Protein AF-A0A9P6SWP4-F1 (afdb_monomer)

Mean predicted aligned error: 12.64 Å

Radius of gyration: 27.48 Å; Cα contacts (8 Å, |Δi|>4): 137; chains: 1; bounding box: 73×36×72 Å

Foldseek 3Di:
DAAEDEPLQQDDPVVVVVVVVVVQVVCPVVDPDPDRHHYAYEYDDPDDDPSGHDRCVVRHVVSVVVVVLCVVCVVLVVQLVVLVVVLLVLLQVLLVLVLLQVLLVQADDPDDRPVSLLVSLVCVVVDPSCPSYDPSVVVSVVSVVDDSPPGDHRDVVVSVVSVVCSPPVSVVSSVPPQQDQSADVNHGDPVSVVVNLVVVVDPPVVSVVVCVVVPDD

Solvent-accessible surface area (backbone atoms only — not comparable to full-atom values): 13065 Å² total; per-residue (Å²): 119,77,44,74,46,65,53,55,33,77,46,58,83,72,49,57,60,54,53,51,52,56,48,53,57,54,46,60,75,72,47,95,56,97,68,85,69,59,69,36,46,29,62,90,59,96,68,81,65,93,81,54,50,63,89,52,46,71,61,30,54,51,33,43,51,52,52,50,52,54,58,68,45,39,66,59,53,49,51,55,52,50,52,53,51,49,53,52,50,51,52,36,50,50,48,48,44,50,51,47,19,49,55,38,67,74,51,62,90,85,68,79,52,67,65,58,52,53,49,53,54,68,51,57,79,73,52,84,80,47,88,68,55,68,68,60,69,61,51,45,59,54,52,74,78,54,66,58,84,78,48,59,72,65,57,64,70,64,52,50,54,51,51,52,49,65,72,53,44,59,63,58,54,59,70,69,48,81,75,74,71,74,51,60,94,86,41,65,54,67,69,51,49,48,57,49,55,64,70,67,77,58,56,69,72,56,51,52,53,51,47,66,68,68,70,67,134

Organism: NCBI:txid101097

Structure (mmCIF, N/CA/C/O backbone):
data_AF-A0A9P6SWP4-F1
#
_entry.id   AF-A0A9P6SWP4-F1
#
loop_
_atom_site.group_PDB
_atom_site.id
_atom_site.type_symbol
_atom_site.label_atom_id
_atom_site.label_alt_id
_atom_site.label_comp_id
_atom_site.label_asym_id
_atom_site.label_entity_id
_atom_site.label_seq_id
_atom_site.pdbx_PDB_ins_code
_atom_site.Cartn_x
_atom_site.Cartn_y
_atom_site.Cartn_z
_atom_site.occupancy
_atom_site.B_iso_or_equiv
_atom_site.auth_seq_id
_atom_site.auth_comp_id
_atom_site.auth_asym_id
_atom_site.auth_atom_id
_atom_site.pdbx_PDB_model_num
ATOM 1 N N . MET A 1 1 ? 0.225 2.104 -8.365 1.00 68.31 1 MET A N 1
ATOM 2 C CA . MET A 1 1 ? -0.624 1.836 -9.539 1.00 68.31 1 MET A CA 1
ATOM 3 C C . MET A 1 1 ? 0.197 2.402 -10.640 1.00 68.31 1 MET A C 1
ATOM 5 O O . MET A 1 1 ? 0.485 3.594 -10.616 1.00 68.31 1 MET A O 1
ATOM 9 N N . ASP A 1 2 ? 0.670 1.495 -11.465 1.00 84.25 2 ASP A N 1
ATOM 10 C CA . ASP A 1 2 ? 1.849 1.721 -12.270 1.00 84.25 2 ASP A CA 1
ATOM 11 C C . ASP A 1 2 ? 1.345 1.664 -13.702 1.00 84.25 2 ASP A C 1
ATOM 13 O O . ASP A 1 2 ? 0.584 0.761 -14.064 1.00 84.25 2 ASP A O 1
ATOM 17 N N . VAL A 1 3 ? 1.643 2.703 -14.471 1.00 90.44 3 VAL A N 1
ATOM 18 C CA . VAL A 1 3 ? 1.108 2.864 -15.821 1.00 90.44 3 VAL A CA 1
ATOM 19 C C . VAL A 1 3 ? 2.228 2.563 -16.797 1.00 90.44 3 VAL A C 1
ATOM 21 O O . VAL A 1 3 ? 3.328 3.083 -16.661 1.00 90.44 3 VAL A O 1
ATOM 24 N N . ILE A 1 4 ? 1.966 1.723 -17.790 1.00 92.81 4 ILE A N 1
ATOM 25 C CA . ILE A 1 4 ? 2.964 1.371 -18.801 1.00 92.81 4 ILE A CA 1
ATOM 26 C C . ILE A 1 4 ? 2.518 1.976 -20.124 1.00 92.81 4 ILE A C 1
ATOM 28 O O . ILE A 1 4 ? 1.452 1.641 -20.643 1.00 92.81 4 ILE A O 1
ATOM 32 N N . LEU A 1 5 ? 3.345 2.859 -20.676 1.00 91.75 5 LEU A N 1
ATOM 33 C CA . LEU A 1 5 ? 3.172 3.393 -22.018 1.00 91.75 5 LEU A CA 1
ATOM 34 C C . LEU A 1 5 ? 4.002 2.529 -22.968 1.00 91.75 5 LEU A C 1
ATOM 36 O O . LEU A 1 5 ? 5.207 2.720 -23.140 1.00 91.75 5 LEU A O 1
ATOM 40 N N . ASN A 1 6 ? 3.332 1.521 -23.522 1.00 91.50 6 ASN A N 1
ATOM 41 C CA . ASN A 1 6 ? 3.931 0.564 -24.443 1.00 91.50 6 ASN A CA 1
ATOM 42 C C . ASN A 1 6 ? 4.089 1.162 -25.855 1.00 91.50 6 ASN A C 1
ATOM 44 O O . ASN A 1 6 ? 3.362 2.085 -26.226 1.00 91.50 6 ASN A O 1
ATOM 48 N N . LYS A 1 7 ? 4.969 0.561 -26.665 1.00 90.06 7 LYS A N 1
ATOM 49 C CA . LYS A 1 7 ? 5.248 0.920 -28.066 1.00 90.06 7 LYS A CA 1
ATOM 50 C C . LYS A 1 7 ? 5.825 2.328 -28.222 1.00 90.06 7 LYS A C 1
ATOM 52 O O . LYS A 1 7 ? 5.566 3.016 -29.209 1.00 90.06 7 LYS A O 1
ATOM 57 N N . SER A 1 8 ? 6.604 2.767 -27.235 1.00 88.25 8 SER A N 1
ATOM 58 C CA . SER A 1 8 ? 7.313 4.050 -27.276 1.00 88.25 8 SER A CA 1
ATOM 59 C C . SER A 1 8 ? 8.364 4.124 -28.3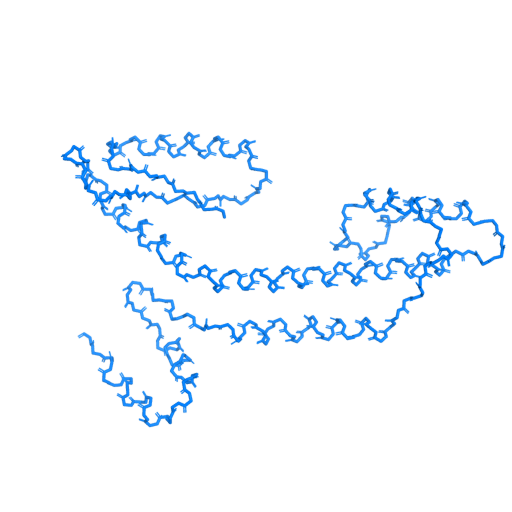94 1.00 88.25 8 SER A C 1
ATOM 61 O O . SER A 1 8 ? 8.873 5.200 -28.688 1.00 88.25 8 SER A O 1
ATOM 63 N N . ASP A 1 9 ? 8.681 3.002 -29.039 1.00 88.38 9 ASP A N 1
ATOM 64 C CA . ASP A 1 9 ? 9.522 2.906 -30.227 1.00 88.38 9 ASP A CA 1
ATOM 65 C C . ASP A 1 9 ? 8.811 3.223 -31.547 1.00 88.38 9 ASP A C 1
ATOM 67 O O . ASP A 1 9 ? 9.482 3.362 -32.562 1.00 88.38 9 ASP A O 1
ATOM 71 N N . MET A 1 10 ? 7.486 3.390 -31.553 1.00 88.31 10 MET A N 1
ATOM 72 C CA . MET A 1 10 ? 6.704 3.736 -32.753 1.00 88.31 10 MET A CA 1
ATOM 73 C C . MET A 1 10 ? 6.514 5.245 -32.956 1.00 88.31 10 MET A C 1
ATOM 75 O O . MET A 1 10 ? 5.799 5.666 -33.863 1.00 88.31 10 MET A O 1
ATOM 79 N N . VAL A 1 11 ? 7.123 6.066 -32.102 1.00 85.44 11 VAL A N 1
ATOM 80 C CA . VAL A 1 11 ? 6.976 7.523 -32.098 1.00 85.44 11 VAL A CA 1
ATOM 81 C C . VAL A 1 11 ? 8.345 8.199 -32.048 1.00 85.44 11 VAL A C 1
ATOM 83 O O . VAL A 1 11 ? 9.282 7.681 -31.441 1.00 85.44 11 VAL A O 1
ATOM 86 N N . ASN A 1 12 ? 8.461 9.361 -32.689 1.00 81.00 12 ASN A N 1
ATOM 87 C CA . ASN A 1 12 ? 9.708 10.134 -32.727 1.00 81.00 12 ASN A CA 1
ATOM 88 C C . ASN A 1 12 ? 9.973 10.863 -31.395 1.00 81.00 12 ASN A C 1
ATOM 90 O O . ASN A 1 12 ? 9.071 10.992 -30.580 1.00 81.00 12 ASN A O 1
ATOM 94 N N . GLN A 1 13 ? 11.170 11.417 -31.179 1.00 76.56 13 GLN A N 1
ATOM 95 C CA . GLN A 1 13 ? 11.592 11.992 -29.885 1.00 76.56 13 GLN A CA 1
ATOM 96 C C . GLN A 1 13 ? 10.633 13.029 -29.248 1.00 76.56 13 GLN A C 1
ATOM 98 O O . GLN A 1 13 ? 10.539 13.111 -28.023 1.00 76.56 13 GLN A O 1
ATOM 103 N N . GLN A 1 14 ? 9.893 13.821 -30.034 1.00 77.56 14 GLN A N 1
ATOM 104 C CA . GLN A 1 14 ? 9.009 14.875 -29.502 1.00 77.56 14 GLN A CA 1
ATOM 105 C C . GLN A 1 14 ? 7.606 14.375 -29.123 1.00 77.56 14 GLN A C 1
ATOM 107 O O . GLN A 1 14 ? 6.919 14.981 -28.296 1.00 77.56 14 GLN A O 1
ATOM 112 N N . GLN A 1 15 ? 7.150 13.285 -29.737 1.00 80.69 15 GLN A N 1
ATOM 113 C CA . GLN A 1 15 ? 5.798 12.760 -29.558 1.00 80.69 15 GLN A CA 1
ATOM 114 C C . GLN A 1 15 ? 5.549 12.105 -28.182 1.00 80.69 15 GLN A C 1
ATOM 116 O O . GLN A 1 15 ? 4.493 12.393 -27.613 1.00 80.69 15 GLN A O 1
ATOM 121 N N . PRO A 1 16 ? 6.470 11.321 -27.577 1.00 81.00 16 PRO A N 1
ATOM 122 C CA . PRO A 1 16 ? 6.310 10.753 -26.240 1.00 81.00 16 PRO A CA 1
ATOM 123 C C . PRO A 1 16 ? 5.944 11.785 -25.182 1.00 81.00 16 PRO A C 1
ATOM 125 O O . PRO A 1 16 ? 5.066 11.527 -24.369 1.00 81.00 16 PRO A O 1
ATOM 128 N N . ILE A 1 17 ? 6.550 12.975 -25.225 1.00 83.75 17 ILE A N 1
ATOM 129 C CA . ILE A 1 17 ? 6.274 14.054 -24.266 1.00 83.75 17 ILE A CA 1
ATOM 130 C C . ILE A 1 17 ? 4.815 14.515 -24.384 1.00 83.75 17 ILE A C 1
ATOM 132 O O . ILE A 1 17 ? 4.121 14.676 -23.380 1.00 83.75 17 ILE A O 1
ATOM 136 N N . ARG A 1 18 ? 4.319 14.680 -25.617 1.00 87.50 18 ARG A N 1
ATOM 137 C CA . ARG A 1 18 ? 2.929 15.087 -25.874 1.00 87.50 18 ARG A CA 1
ATOM 138 C C . ARG A 1 18 ? 1.939 14.006 -25.443 1.00 87.50 18 ARG A C 1
ATOM 140 O O . ARG A 1 18 ? 0.938 14.321 -24.803 1.00 87.50 18 ARG A O 1
ATOM 147 N N . VAL A 1 19 ? 2.231 12.741 -25.755 1.00 88.50 19 VAL A N 1
ATOM 148 C CA . VAL A 1 19 ? 1.390 11.596 -25.370 1.00 88.50 19 VAL A CA 1
ATOM 149 C C . VAL A 1 19 ? 1.370 11.429 -23.849 1.00 88.50 19 VAL A C 1
ATOM 151 O O . VAL A 1 19 ? 0.299 11.266 -23.270 1.00 88.50 19 VAL A O 1
ATOM 154 N N . TYR A 1 20 ? 2.523 11.546 -23.190 1.00 87.50 20 TYR A N 1
ATOM 155 C CA . TYR A 1 20 ? 2.642 11.511 -21.733 1.00 87.50 20 TYR A CA 1
ATOM 156 C C . TYR A 1 20 ? 1.819 12.625 -21.077 1.00 87.50 20 TYR A C 1
ATOM 158 O O . TYR A 1 20 ? 1.054 12.366 -20.150 1.00 87.50 20 TYR A O 1
ATOM 166 N N . GLY A 1 21 ? 1.923 13.858 -21.587 1.00 89.06 21 GLY A N 1
ATOM 167 C CA . GLY A 1 21 ? 1.140 14.993 -21.098 1.00 89.06 21 GLY A CA 1
ATOM 168 C C . GLY A 1 21 ? -0.369 14.767 -21.230 1.00 89.06 21 GLY A C 1
ATOM 169 O O . GLY A 1 21 ? -1.106 14.936 -20.259 1.00 89.06 21 GLY A O 1
ATOM 170 N N . ALA A 1 22 ? -0.827 14.310 -22.400 1.00 91.50 22 ALA A N 1
ATOM 171 C CA . ALA A 1 22 ? -2.238 13.996 -22.641 1.00 91.50 22 ALA A CA 1
ATOM 172 C C . ALA A 1 22 ? -2.753 12.854 -21.744 1.00 91.50 22 ALA A C 1
ATOM 174 O O . ALA A 1 22 ? -3.881 12.907 -21.237 1.00 91.50 22 ALA A O 1
ATOM 175 N N . LEU A 1 23 ? -1.918 11.839 -21.509 1.00 90.56 23 LEU A N 1
ATOM 176 C CA . LEU A 1 23 ? -2.221 10.718 -20.626 1.00 90.56 23 LEU A CA 1
ATOM 177 C C . LEU A 1 23 ? -2.362 11.181 -19.174 1.00 90.56 23 LEU A C 1
ATOM 179 O O . LEU A 1 23 ? -3.385 10.916 -18.546 1.00 90.56 23 LEU A O 1
ATOM 183 N N . MET A 1 24 ? -1.378 11.913 -18.652 1.00 89.12 24 MET A N 1
ATOM 184 C CA . MET A 1 24 ? -1.399 12.421 -17.279 1.00 89.12 24 MET A CA 1
ATOM 185 C C . MET A 1 24 ? -2.567 13.377 -17.033 1.00 89.12 24 MET A C 1
ATOM 187 O O . MET A 1 24 ? -3.219 13.285 -15.993 1.00 89.12 24 MET A O 1
ATOM 191 N N . TRP A 1 25 ? -2.889 14.231 -18.008 1.00 89.69 25 TRP A N 1
ATOM 192 C CA . TRP A 1 25 ? -4.073 15.089 -17.960 1.00 89.69 25 TRP A CA 1
ATOM 193 C C . TRP A 1 25 ? -5.365 14.274 -17.832 1.00 89.69 25 TRP A C 1
ATOM 195 O O . TRP A 1 25 ? -6.221 14.559 -16.994 1.00 89.69 25 TRP A O 1
ATOM 205 N N . SER A 1 26 ? -5.495 13.219 -18.637 1.00 90.88 26 SER A N 1
ATOM 206 C CA . SER A 1 26 ? -6.669 12.344 -18.618 1.00 90.88 26 SER A CA 1
ATOM 207 C C . SER A 1 26 ? -6.770 11.559 -17.308 1.00 90.88 26 SER A C 1
ATOM 209 O O . SER A 1 26 ? -7.842 11.490 -16.707 1.00 90.88 26 SER A O 1
ATOM 211 N N . LEU A 1 27 ? -5.652 11.020 -16.818 1.00 88.38 27 LEU A N 1
ATOM 212 C CA . LEU A 1 27 ? -5.594 10.273 -15.562 1.00 88.38 27 LEU A CA 1
ATOM 213 C C . LEU A 1 27 ? -5.896 11.160 -14.352 1.00 88.38 27 LEU A C 1
ATOM 215 O O . LEU A 1 27 ? -6.605 10.713 -13.455 1.00 88.38 27 LEU A O 1
ATOM 219 N N . GLY A 1 28 ? -5.451 12.419 -14.349 1.00 86.56 28 GLY A N 1
ATOM 220 C CA . GLY A 1 28 ? -5.754 13.378 -13.281 1.00 86.56 28 GLY A CA 1
ATOM 221 C C . GLY A 1 28 ? -7.248 13.683 -13.131 1.00 86.56 28 GLY A C 1
ATOM 222 O O . GLY A 1 28 ? -7.711 13.975 -12.032 1.00 86.56 28 GLY A O 1
ATOM 223 N N . ARG A 1 29 ? -8.033 13.556 -14.209 1.00 87.31 29 ARG A N 1
ATOM 224 C CA . ARG A 1 29 ? -9.498 13.714 -14.159 1.00 87.31 29 ARG A CA 1
ATOM 225 C C . ARG A 1 29 ? -10.215 12.494 -13.583 1.00 87.31 29 ARG A C 1
ATOM 227 O O . ARG A 1 29 ? -11.296 12.635 -13.019 1.00 87.31 29 ARG A O 1
ATOM 23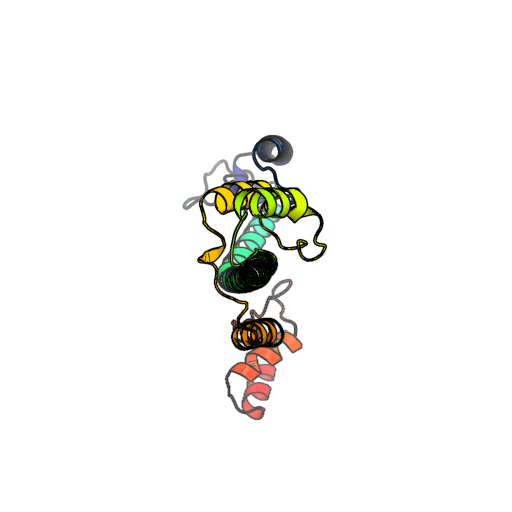4 N N . VAL A 1 30 ? -9.645 11.304 -13.766 1.00 88.38 30 VAL A N 1
ATOM 235 C CA . VAL A 1 30 ? -10.275 10.026 -13.395 1.00 88.38 30 VAL A CA 1
ATOM 236 C C . VAL A 1 30 ? -9.839 9.575 -12.003 1.00 88.38 30 VAL A C 1
ATOM 238 O O . VAL A 1 30 ? -10.641 9.048 -11.232 1.00 88.38 30 VAL A O 1
ATOM 241 N N . ILE A 1 31 ? -8.570 9.775 -11.659 1.00 85.50 31 ILE A N 1
ATOM 242 C CA . ILE A 1 31 ? -7.976 9.247 -10.437 1.00 85.50 31 ILE A CA 1
ATOM 243 C C . ILE A 1 31 ? -7.933 10.349 -9.386 1.00 85.50 31 ILE A C 1
ATOM 245 O O . ILE A 1 31 ? -7.095 11.243 -9.408 1.00 85.50 31 ILE A O 1
ATOM 249 N N . GLN A 1 32 ? -8.828 10.234 -8.409 1.00 80.25 32 GLN A N 1
ATOM 250 C CA . GLN A 1 32 ? -8.948 11.154 -7.279 1.00 80.25 32 GLN A CA 1
ATOM 251 C C . GLN A 1 32 ? -7.922 10.823 -6.185 1.00 80.25 32 GLN A C 1
ATOM 253 O O . GLN A 1 32 ? -8.272 10.467 -5.058 1.00 80.25 32 GLN A O 1
ATOM 258 N N . THR A 1 33 ? -6.632 10.875 -6.521 1.00 80.06 33 THR A N 1
ATOM 259 C CA . THR A 1 33 ? -5.549 10.718 -5.546 1.00 80.06 33 THR A CA 1
ATOM 260 C C . THR A 1 33 ? -4.523 11.836 -5.707 1.00 80.06 33 THR A C 1
ATOM 262 O O . THR A 1 33 ? -4.143 12.144 -6.832 1.00 80.06 33 THR A O 1
ATOM 265 N N . PRO A 1 34 ? -4.032 12.439 -4.609 1.00 76.31 34 PRO A N 1
ATOM 266 C CA . PRO A 1 34 ? -3.006 13.480 -4.687 1.00 76.31 34 PRO A CA 1
ATOM 267 C C . PRO A 1 34 ? -1.619 12.927 -5.061 1.00 76.31 34 PRO A C 1
ATOM 269 O O . PRO A 1 34 ? -0.666 13.688 -5.190 1.00 76.31 34 PRO A O 1
ATOM 272 N N . LYS A 1 35 ? -1.469 11.602 -5.197 1.00 78.75 35 LYS A N 1
ATOM 273 C CA . LYS A 1 35 ? -0.201 10.967 -5.565 1.00 78.75 35 LYS A CA 1
ATOM 274 C C . LYS A 1 35 ? -0.048 10.921 -7.082 1.00 78.75 35 LYS A C 1
ATOM 276 O O . LYS A 1 35 ? -0.863 10.304 -7.764 1.00 78.75 35 LYS A O 1
ATOM 281 N N . VAL A 1 36 ? 1.035 11.509 -7.587 1.00 80.19 36 VAL A N 1
ATOM 282 C CA . VAL A 1 36 ? 1.434 11.367 -8.992 1.00 80.19 36 VAL A CA 1
ATOM 283 C C . VAL A 1 36 ? 1.740 9.897 -9.271 1.00 80.19 36 VAL A C 1
ATOM 285 O O . VAL A 1 36 ? 2.424 9.235 -8.490 1.00 80.19 36 VAL A O 1
ATOM 288 N N . MET A 1 37 ? 1.203 9.375 -10.369 1.00 83.25 37 MET A N 1
ATOM 289 C CA . MET A 1 37 ? 1.461 8.001 -10.782 1.00 83.25 37 MET A CA 1
ATOM 290 C C . MET A 1 37 ? 2.747 7.915 -11.596 1.00 83.25 37 MET A C 1
ATOM 292 O O . MET A 1 37 ? 2.987 8.751 -12.465 1.00 83.25 37 MET A O 1
ATOM 296 N N . ARG A 1 38 ? 3.544 6.875 -11.338 1.00 88.81 38 ARG A N 1
ATOM 297 C CA . ARG A 1 38 ? 4.707 6.543 -12.160 1.00 88.81 38 ARG A CA 1
ATOM 298 C C . ARG A 1 38 ? 4.224 5.937 -13.476 1.00 88.81 38 ARG A C 1
ATOM 300 O O . ARG A 1 38 ? 3.414 5.005 -13.480 1.00 88.81 38 ARG A O 1
ATOM 307 N N . VAL A 1 39 ? 4.721 6.489 -14.577 1.00 90.81 39 VAL A N 1
ATOM 308 C CA . VAL A 1 39 ? 4.527 5.954 -15.923 1.00 90.81 39 VAL A CA 1
ATOM 309 C C . VAL A 1 39 ? 5.879 5.448 -16.414 1.00 90.81 39 VAL A C 1
ATOM 311 O O . VAL A 1 39 ? 6.858 6.187 -16.312 1.00 90.81 39 VAL A O 1
ATOM 314 N N . TYR A 1 40 ? 5.915 4.222 -16.930 1.00 92.00 40 TYR A N 1
ATOM 315 C CA . TYR A 1 40 ? 7.100 3.606 -17.525 1.00 92.00 40 TYR A CA 1
ATOM 316 C C . TYR A 1 40 ? 6.977 3.628 -19.042 1.00 92.00 40 TYR A C 1
ATOM 318 O O . TYR A 1 40 ? 5.957 3.202 -19.597 1.00 92.00 40 TYR A O 1
ATOM 326 N N . LEU A 1 41 ? 8.012 4.118 -19.715 1.00 90.44 41 LEU A N 1
ATOM 327 C CA . LEU A 1 41 ? 8.106 4.093 -21.172 1.00 90.44 41 LEU A CA 1
ATOM 328 C C . LEU A 1 41 ? 8.792 2.801 -21.606 1.00 90.44 41 LEU A C 1
ATOM 330 O O . LEU A 1 41 ? 9.931 2.549 -21.237 1.00 90.44 41 LEU A O 1
ATOM 334 N N . GLY A 1 42 ? 8.132 2.002 -22.440 1.00 88.69 42 GLY A N 1
ATOM 335 C CA . GLY A 1 42 ? 8.708 0.734 -22.880 1.00 88.69 42 GLY A CA 1
ATOM 336 C C . GLY A 1 42 ? 8.159 0.264 -24.213 1.00 88.69 42 GLY A C 1
ATOM 337 O O . GLY A 1 42 ? 7.195 0.813 -24.746 1.00 88.69 42 GLY A O 1
ATOM 338 N N . SER A 1 43 ? 8.806 -0.746 -24.780 1.00 88.81 43 SER A N 1
ATOM 339 C CA . SER A 1 43 ? 8.394 -1.369 -26.038 1.00 88.81 43 SER A CA 1
ATOM 340 C C . SER A 1 43 ? 8.532 -2.879 -25.904 1.00 88.81 43 SER A C 1
ATOM 342 O O . SER A 1 43 ? 9.595 -3.450 -26.120 1.00 88.81 43 SER A O 1
ATOM 344 N N . PHE A 1 44 ? 7.443 -3.520 -25.490 1.00 87.19 44 PHE A N 1
ATOM 345 C CA . PHE A 1 44 ? 7.410 -4.939 -25.137 1.00 87.19 44 PHE A CA 1
ATOM 346 C C . PHE A 1 44 ? 6.923 -5.767 -26.329 1.00 87.19 44 PHE A C 1
ATOM 348 O O . PHE A 1 44 ? 5.762 -6.177 -26.389 1.00 87.19 44 PHE A O 1
ATOM 355 N N . TRP A 1 45 ? 7.807 -5.967 -27.305 1.00 86.44 45 TRP A N 1
ATOM 356 C CA . TRP A 1 45 ? 7.550 -6.765 -28.505 1.00 86.44 45 TRP A CA 1
ATOM 357 C C . TRP A 1 45 ? 8.257 -8.122 -28.427 1.00 86.44 45 TRP A C 1
ATOM 359 O O . TRP A 1 45 ? 9.377 -8.204 -27.935 1.00 86.44 45 TRP A O 1
ATOM 369 N N . MET A 1 46 ? 7.640 -9.176 -28.972 1.00 84.62 46 MET A N 1
ATOM 370 C CA . MET A 1 46 ? 8.317 -10.472 -29.169 1.00 84.62 46 MET A CA 1
ATOM 371 C C . MET A 1 46 ? 9.300 -10.414 -30.345 1.00 84.62 46 MET A C 1
ATOM 373 O O . MET A 1 46 ? 10.415 -10.920 -30.267 1.00 84.62 46 MET A O 1
ATOM 377 N N . HIS A 1 47 ? 8.893 -9.744 -31.424 1.00 86.44 47 HIS A N 1
ATOM 378 C CA . HIS A 1 47 ? 9.733 -9.442 -32.576 1.00 86.44 47 HIS A CA 1
ATOM 379 C C . HIS A 1 47 ? 9.691 -7.944 -32.819 1.00 86.44 47 HIS A C 1
ATOM 381 O O . HIS A 1 47 ? 8.613 -7.366 -32.970 1.00 86.44 47 HIS A O 1
ATOM 387 N N . ARG A 1 48 ? 10.865 -7.312 -32.819 1.00 84.19 48 ARG A N 1
ATOM 388 C CA . ARG A 1 48 ? 10.960 -5.869 -32.994 1.00 84.19 48 ARG A CA 1
ATOM 389 C C . ARG A 1 48 ? 10.565 -5.491 -34.427 1.00 84.19 48 ARG A C 1
ATOM 391 O O . ARG A 1 48 ? 11.123 -6.062 -35.365 1.00 84.19 48 ARG A O 1
ATOM 398 N N . PRO A 1 49 ? 9.636 -4.543 -34.612 1.00 86.88 49 PRO A N 1
ATOM 399 C CA . PRO A 1 49 ? 9.245 -4.109 -35.943 1.00 86.88 49 PRO A CA 1
ATOM 400 C C . PRO A 1 49 ? 10.388 -3.338 -36.637 1.00 86.88 49 PRO A C 1
ATOM 402 O O . PRO A 1 49 ? 11.147 -2.626 -35.974 1.00 86.88 49 PRO A O 1
ATOM 405 N N . PRO A 1 50 ? 10.521 -3.452 -37.971 1.00 84.38 50 PRO A N 1
ATOM 406 C CA . PRO A 1 50 ? 11.643 -2.877 -38.720 1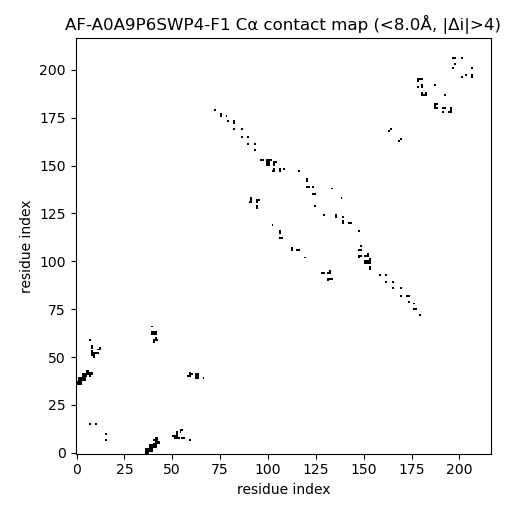.00 84.38 50 PRO A CA 1
ATOM 407 C C . PRO A 1 50 ? 11.621 -1.342 -38.789 1.00 84.38 50 PRO A C 1
ATOM 409 O O . PRO A 1 50 ? 12.645 -0.725 -39.053 1.00 84.38 50 PRO A O 1
ATOM 412 N N . ASN A 1 51 ? 10.469 -0.717 -38.542 1.00 87.44 51 ASN A N 1
ATOM 413 C CA . ASN A 1 51 ? 10.260 0.732 -38.561 1.00 87.44 51 ASN A CA 1
ATOM 414 C C . ASN A 1 51 ? 10.343 1.380 -37.164 1.00 87.44 51 ASN A C 1
ATOM 416 O O . ASN A 1 51 ? 9.794 2.461 -36.955 1.00 87.44 51 ASN A O 1
ATOM 420 N N . ALA A 1 52 ? 10.974 0.713 -36.196 1.00 86.44 52 ALA A N 1
ATOM 421 C CA . ALA A 1 52 ? 11.144 1.246 -34.850 1.00 86.44 52 ALA A CA 1
ATOM 422 C C . ALA A 1 52 ? 12.161 2.397 -34.809 1.00 86.44 52 ALA A C 1
ATOM 424 O O . ALA A 1 52 ? 13.269 2.284 -35.327 1.00 86.44 52 ALA A O 1
ATOM 425 N N . PHE A 1 53 ? 11.810 3.479 -34.117 1.00 86.19 53 PHE A N 1
ATOM 426 C CA . PHE A 1 53 ? 12.695 4.614 -33.868 1.00 86.19 53 PHE A CA 1
ATOM 427 C C . PHE A 1 53 ? 13.729 4.285 -32.783 1.00 86.19 53 PHE A C 1
ATOM 429 O O . PHE A 1 53 ? 13.397 3.730 -31.727 1.00 86.19 53 PHE A O 1
ATOM 436 N N . GLU A 1 54 ? 14.987 4.677 -32.999 1.00 84.38 54 GLU A N 1
ATOM 437 C CA . GLU A 1 54 ? 16.102 4.439 -32.065 1.00 84.38 54 GLU A CA 1
ATOM 438 C C . GLU A 1 54 ? 16.443 5.638 -31.173 1.00 84.38 54 GLU A C 1
ATOM 440 O O . GLU A 1 54 ? 17.093 5.465 -30.144 1.00 84.38 54 GLU A O 1
ATOM 445 N N . ASP A 1 55 ? 15.940 6.826 -31.505 1.00 82.38 55 ASP A N 1
ATOM 446 C CA . ASP A 1 55 ? 16.340 8.114 -30.917 1.00 82.38 55 ASP A CA 1
ATOM 447 C C . ASP A 1 55 ? 16.236 8.169 -29.380 1.00 82.38 55 ASP A C 1
ATOM 449 O O . ASP A 1 55 ? 16.992 8.879 -28.721 1.00 82.38 55 ASP A O 1
ATOM 453 N N . CYS A 1 56 ? 15.315 7.404 -28.782 1.00 81.81 56 CYS A N 1
ATOM 454 C CA . CYS A 1 56 ? 15.088 7.356 -27.332 1.00 81.81 56 CYS A CA 1
ATOM 455 C C . CYS A 1 56 ? 15.473 6.018 -26.686 1.00 81.81 56 CYS A C 1
ATOM 457 O O . CYS A 1 56 ? 14.984 5.707 -25.599 1.00 81.81 56 CYS A O 1
ATOM 459 N N . ARG A 1 57 ? 16.320 5.204 -27.328 1.00 85.06 57 ARG A N 1
ATOM 460 C CA . ARG A 1 57 ? 16.656 3.860 -26.834 1.00 85.06 57 ARG A CA 1
ATOM 461 C C . ARG A 1 57 ? 17.205 3.861 -25.408 1.00 85.06 57 ARG A C 1
ATOM 463 O O . ARG A 1 57 ? 16.669 3.136 -24.583 1.00 85.06 57 ARG A O 1
ATOM 470 N N . GLY A 1 58 ? 18.180 4.716 -25.096 1.00 87.25 58 GLY A N 1
ATOM 471 C CA . GLY A 1 58 ? 18.765 4.775 -23.750 1.00 87.25 58 GLY A CA 1
ATOM 472 C C . GLY A 1 58 ? 17.740 5.090 -22.653 1.00 87.25 58 GLY A C 1
ATOM 473 O O . GLY A 1 58 ? 17.752 4.460 -21.602 1.00 87.25 58 GLY A O 1
ATOM 474 N N . LEU A 1 59 ? 16.799 6.004 -22.924 1.00 87.50 59 LEU A N 1
ATOM 475 C CA . LEU A 1 59 ? 15.705 6.313 -21.998 1.00 87.50 59 LEU A CA 1
ATOM 476 C C . LEU A 1 59 ? 14.765 5.114 -21.813 1.00 87.50 59 LEU A C 1
ATOM 478 O O . LEU A 1 59 ? 14.386 4.808 -20.689 1.00 87.50 59 LEU A O 1
ATOM 482 N N . ARG A 1 60 ? 14.389 4.430 -22.900 1.00 87.06 60 ARG A N 1
ATOM 483 C CA . ARG A 1 60 ? 13.512 3.247 -22.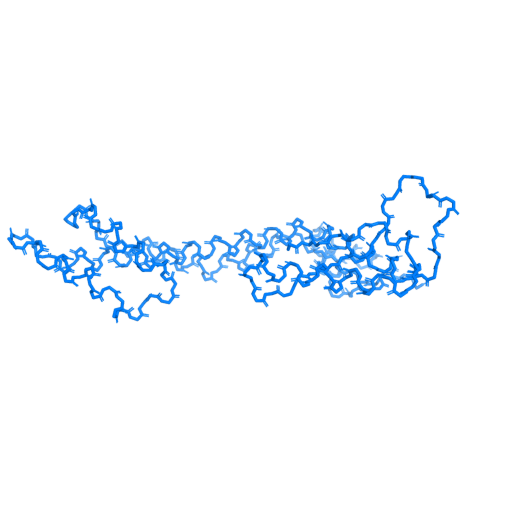833 1.00 87.06 60 ARG A CA 1
ATOM 484 C C . ARG A 1 60 ? 14.164 2.101 -22.072 1.00 87.06 60 ARG A C 1
ATOM 486 O O . ARG A 1 60 ? 13.503 1.478 -21.253 1.00 87.06 60 ARG A O 1
ATOM 493 N N . ASP A 1 61 ? 15.441 1.842 -22.335 1.00 88.62 61 ASP A N 1
ATOM 494 C CA . ASP A 1 61 ? 16.181 0.767 -21.679 1.00 88.62 61 ASP A CA 1
ATOM 495 C C . ASP A 1 61 ? 16.290 1.045 -20.168 1.00 88.62 61 ASP A C 1
ATOM 497 O O . ASP A 1 61 ? 16.057 0.144 -19.362 1.00 88.62 61 ASP A O 1
ATOM 501 N N . ALA A 1 62 ? 16.530 2.304 -19.776 1.00 89.62 62 ALA A N 1
ATOM 502 C CA . ALA A 1 62 ? 16.516 2.727 -18.375 1.00 89.62 62 ALA A CA 1
ATOM 503 C C . ALA A 1 62 ? 15.128 2.571 -17.721 1.00 89.62 62 ALA A C 1
ATOM 505 O O . ALA A 1 62 ? 15.007 1.971 -16.656 1.00 89.62 62 ALA A O 1
ATOM 506 N N . GLU A 1 63 ? 14.062 3.041 -18.374 1.00 91.31 63 GLU A N 1
ATOM 507 C CA . GLU A 1 63 ? 12.684 2.930 -17.871 1.00 91.31 63 GLU A CA 1
ATOM 508 C C . GLU A 1 63 ? 12.208 1.470 -17.770 1.00 91.31 63 GLU A C 1
ATOM 510 O O . GLU A 1 63 ? 11.496 1.096 -16.836 1.00 91.31 63 GLU A O 1
ATOM 515 N N . GLN A 1 64 ? 12.622 0.615 -18.706 1.00 89.44 64 GLN A N 1
ATOM 516 C CA . GLN A 1 64 ? 12.340 -0.815 -18.666 1.00 89.44 64 GLN A CA 1
ATOM 517 C C . GLN A 1 64 ? 13.123 -1.517 -17.549 1.00 89.44 64 GLN A C 1
ATOM 519 O O . GLN A 1 64 ? 12.568 -2.393 -16.884 1.00 89.44 64 GLN A O 1
ATOM 524 N N . ALA A 1 65 ? 14.382 -1.135 -17.316 1.00 88.75 65 ALA A N 1
ATOM 525 C CA . ALA A 1 65 ? 15.165 -1.643 -16.193 1.00 88.75 65 ALA A CA 1
ATOM 526 C C . ALA A 1 65 ? 14.530 -1.260 -14.846 1.00 88.75 65 ALA A C 1
ATOM 528 O O . ALA A 1 65 ? 14.398 -2.117 -13.969 1.00 88.75 65 ALA A O 1
ATOM 529 N N . ASP A 1 66 ? 14.065 -0.017 -14.706 1.00 90.56 66 ASP A N 1
ATOM 530 C CA . ASP A 1 66 ? 13.325 0.439 -13.525 1.00 90.56 66 ASP A CA 1
ATOM 531 C C . ASP A 1 66 ? 12.038 -0.367 -13.315 1.00 90.56 66 ASP A C 1
ATOM 533 O O . ASP A 1 66 ? 11.797 -0.862 -12.214 1.00 90.56 66 ASP A O 1
ATOM 537 N N . LEU A 1 67 ? 11.249 -0.584 -14.376 1.00 90.69 67 LEU A N 1
ATOM 538 C CA . LEU A 1 67 ? 10.035 -1.403 -14.301 1.00 90.69 67 LEU A CA 1
ATOM 539 C C . LEU A 1 67 ? 10.333 -2.832 -13.828 1.00 90.69 67 LEU A C 1
ATOM 541 O O . LEU A 1 67 ? 9.585 -3.388 -13.023 1.00 90.69 67 LEU A O 1
ATOM 545 N N . LEU A 1 68 ? 11.404 -3.447 -14.336 1.00 88.00 68 LEU A N 1
ATOM 546 C CA . LEU A 1 68 ? 11.798 -4.800 -13.944 1.00 88.00 68 LEU A CA 1
ATOM 547 C C . LEU A 1 68 ? 12.230 -4.862 -12.477 1.00 88.00 68 LEU A C 1
ATOM 549 O O . LEU A 1 68 ? 11.872 -5.819 -11.789 1.00 88.00 68 LEU A O 1
ATOM 553 N N . ARG A 1 69 ? 12.940 -3.839 -11.987 1.00 86.38 69 ARG A N 1
ATOM 554 C CA . ARG A 1 69 ? 13.300 -3.717 -10.568 1.00 86.38 69 ARG A CA 1
ATOM 555 C C . ARG A 1 69 ? 12.047 -3.618 -9.696 1.00 86.38 69 ARG A C 1
ATOM 557 O O . ARG A 1 69 ? 11.885 -4.394 -8.759 1.00 86.38 69 ARG A O 1
ATOM 564 N N . ASP A 1 70 ? 11.104 -2.757 -10.068 1.00 86.88 70 ASP A N 1
ATOM 565 C CA . ASP A 1 70 ? 9.850 -2.597 -9.326 1.00 86.88 70 ASP A CA 1
ATOM 566 C C . ASP A 1 70 ? 8.981 -3.866 -9.347 1.00 86.88 70 ASP A C 1
ATOM 568 O O . ASP A 1 70 ? 8.334 -4.209 -8.350 1.00 86.88 70 ASP A O 1
ATOM 572 N N . LEU A 1 71 ? 8.983 -4.602 -10.465 1.00 86.19 71 LEU A N 1
ATOM 573 C CA . LEU A 1 71 ? 8.300 -5.890 -10.582 1.00 86.19 71 LEU A CA 1
ATOM 574 C C . LEU A 1 71 ? 8.959 -6.960 -9.703 1.00 86.19 71 LEU A C 1
ATOM 576 O O . LEU A 1 71 ? 8.253 -7.747 -9.068 1.00 86.19 71 LEU A O 1
ATOM 580 N N . HIS A 1 72 ? 10.290 -6.969 -9.637 1.00 83.50 72 HIS A N 1
ATOM 581 C CA . HIS A 1 72 ? 11.049 -7.851 -8.757 1.00 83.50 72 HIS A CA 1
ATOM 582 C C . HIS A 1 72 ? 10.744 -7.570 -7.277 1.00 83.50 72 HIS A C 1
ATOM 584 O O . HIS A 1 72 ? 10.518 -8.499 -6.502 1.00 83.50 72 HIS A O 1
ATOM 590 N N . ASP A 1 73 ? 10.618 -6.298 -6.897 1.00 80.62 73 ASP A N 1
ATOM 591 C CA . ASP A 1 73 ? 10.322 -5.889 -5.518 1.00 80.62 73 ASP A CA 1
ATOM 592 C C . ASP A 1 73 ? 8.838 -6.012 -5.146 1.00 80.62 73 ASP A C 1
ATOM 594 O O . ASP A 1 73 ? 8.445 -5.869 -3.977 1.00 80.62 73 ASP A O 1
ATOM 598 N N . LEU A 1 74 ? 7.975 -6.310 -6.121 1.00 82.62 74 LEU A N 1
ATOM 599 C CA . LEU A 1 74 ? 6.531 -6.385 -5.941 1.00 82.62 74 LEU A CA 1
ATOM 600 C C . LEU A 1 74 ? 6.093 -7.337 -4.811 1.00 82.62 74 LEU A C 1
ATOM 602 O O . LEU A 1 74 ? 5.212 -6.934 -4.040 1.00 82.62 74 LEU A O 1
ATOM 606 N N . PRO A 1 75 ? 6.649 -8.556 -4.645 1.00 78.69 75 PRO A N 1
ATOM 607 C CA . PRO A 1 75 ? 6.253 -9.465 -3.570 1.00 78.69 75 PRO A CA 1
ATOM 608 C C . PRO A 1 75 ? 6.540 -8.883 -2.182 1.00 78.69 75 PRO A C 1
ATOM 610 O O . PRO A 1 75 ? 5.658 -8.891 -1.316 1.00 78.69 75 PRO A O 1
ATOM 613 N N . ARG A 1 76 ? 7.730 -8.296 -1.994 1.00 77.62 76 ARG A N 1
ATOM 614 C CA . ARG A 1 76 ? 8.142 -7.627 -0.751 1.00 77.62 76 ARG A CA 1
ATOM 615 C C . ARG A 1 76 ? 7.241 -6.430 -0.467 1.00 77.62 76 ARG A C 1
ATOM 617 O O . ARG A 1 76 ? 6.601 -6.367 0.583 1.00 77.62 76 ARG A O 1
ATOM 624 N N . ASN A 1 77 ? 7.088 -5.533 -1.437 1.00 80.75 77 ASN A N 1
ATOM 625 C CA . ASN A 1 77 ? 6.233 -4.354 -1.314 1.00 80.75 77 ASN A CA 1
ATOM 626 C C . ASN A 1 77 ? 4.763 -4.730 -1.061 1.00 80.75 77 ASN A C 1
ATOM 628 O O . ASN A 1 77 ? 4.059 -4.065 -0.300 1.00 80.75 77 ASN A O 1
ATO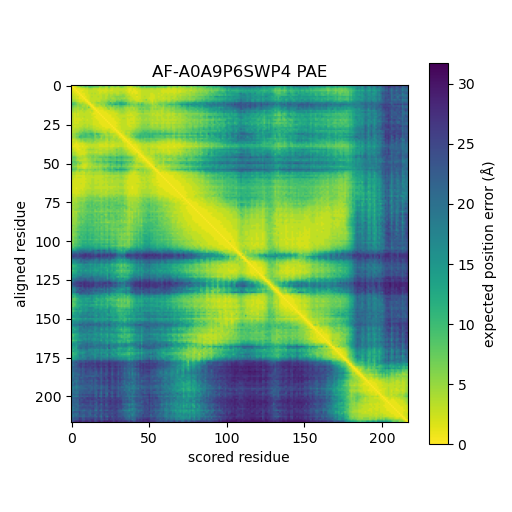M 632 N N . SER A 1 78 ? 4.277 -5.823 -1.653 1.00 79.62 78 SER A N 1
ATOM 633 C CA . SER A 1 78 ? 2.943 -6.369 -1.389 1.00 79.62 78 SER A CA 1
ATOM 634 C C . SER A 1 78 ? 2.796 -6.842 0.054 1.00 79.62 78 SER A C 1
ATOM 636 O O . SER A 1 78 ? 1.801 -6.508 0.701 1.00 79.62 78 SER A O 1
ATOM 638 N N . ALA A 1 79 ? 3.788 -7.561 0.581 1.00 80.06 79 ALA A N 1
ATOM 639 C CA . ALA A 1 79 ? 3.800 -8.016 1.963 1.00 80.06 79 ALA A CA 1
ATOM 640 C C . ALA A 1 79 ? 3.790 -6.840 2.953 1.00 80.06 79 ALA A C 1
ATOM 642 O O . ALA A 1 79 ? 2.901 -6.770 3.802 1.00 80.06 79 ALA A O 1
ATOM 643 N N . ILE A 1 80 ? 4.664 -5.849 2.758 1.00 80.06 80 ILE A N 1
ATOM 644 C CA . ILE A 1 80 ? 4.702 -4.610 3.555 1.00 80.06 80 ILE A CA 1
ATOM 645 C C . ILE A 1 80 ? 3.340 -3.899 3.525 1.00 80.06 80 ILE A C 1
ATOM 647 O O . ILE A 1 80 ? 2.775 -3.539 4.559 1.00 80.06 80 ILE A O 1
ATOM 651 N N . ARG A 1 81 ? 2.748 -3.740 2.333 1.00 81.38 81 ARG A N 1
ATOM 652 C CA . ARG A 1 81 ? 1.414 -3.133 2.184 1.00 81.38 81 ARG A CA 1
ATOM 653 C C . ARG A 1 81 ? 0.331 -3.927 2.912 1.00 81.38 81 ARG A C 1
ATOM 655 O O . ARG A 1 81 ? -0.592 -3.316 3.451 1.00 81.38 81 ARG A O 1
ATOM 662 N N . LYS A 1 82 ? 0.405 -5.261 2.928 1.00 83.56 82 LYS A N 1
ATOM 663 C CA . LYS A 1 82 ? -0.534 -6.112 3.677 1.00 83.56 82 LYS A CA 1
ATOM 664 C C . LYS A 1 82 ? -0.384 -5.901 5.183 1.00 83.56 82 LYS A C 1
ATOM 666 O O . LYS A 1 82 ? -1.403 -5.697 5.837 1.00 83.56 82 LYS A O 1
ATOM 671 N N . VAL A 1 83 ? 0.843 -5.852 5.707 1.00 84.50 83 VAL A N 1
ATOM 672 C CA . VAL A 1 83 ? 1.100 -5.531 7.123 1.00 84.50 83 VAL A CA 1
ATOM 673 C C . VAL A 1 83 ? 0.506 -4.170 7.481 1.00 84.50 83 VAL A C 1
ATOM 675 O O . VAL A 1 83 ? -0.296 -4.077 8.406 1.00 84.50 83 VAL A O 1
ATOM 678 N N . ASN A 1 84 ? 0.775 -3.135 6.683 1.00 82.88 84 ASN A N 1
ATOM 679 C CA . ASN A 1 84 ? 0.219 -1.797 6.911 1.00 82.88 84 ASN A CA 1
ATOM 680 C C . ASN A 1 84 ? -1.319 -1.777 6.889 1.00 82.88 84 ASN A C 1
ATOM 682 O O . ASN A 1 84 ? -1.947 -1.073 7.681 1.00 82.88 84 ASN A O 1
ATOM 686 N N . LYS A 1 85 ? -1.953 -2.570 6.014 1.00 85.62 85 LYS A N 1
ATOM 687 C CA . LYS A 1 85 ? -3.418 -2.726 5.999 1.00 85.62 85 LYS A CA 1
ATOM 688 C C . LYS A 1 85 ? -3.939 -3.402 7.268 1.00 85.62 85 LYS A C 1
ATOM 690 O O . LYS A 1 85 ? -4.975 -2.976 7.775 1.00 85.62 85 LYS A O 1
ATOM 695 N N . ILE A 1 86 ? -3.244 -4.419 7.779 1.00 86.00 86 ILE A N 1
ATOM 696 C CA . ILE A 1 86 ? -3.598 -5.094 9.037 1.00 86.00 86 ILE A CA 1
ATOM 697 C C . ILE A 1 86 ? -3.476 -4.117 10.206 1.00 86.00 86 ILE A C 1
ATOM 699 O O . ILE A 1 86 ? -4.429 -3.975 10.966 1.00 86.00 86 ILE A O 1
ATOM 703 N N . VAL A 1 87 ? -2.367 -3.377 10.292 1.00 85.06 87 VAL A N 1
ATOM 704 C CA . VAL A 1 87 ? -2.146 -2.343 11.317 1.00 85.06 87 VAL A CA 1
ATOM 705 C C . VAL A 1 87 ? -3.265 -1.305 11.293 1.00 85.06 87 VAL A C 1
ATOM 707 O O . VAL A 1 87 ? -3.878 -1.027 12.324 1.00 85.06 87 VAL A O 1
ATOM 710 N N . LYS A 1 88 ? -3.594 -0.775 10.109 1.00 84.81 88 LYS A N 1
ATOM 711 C CA . LYS A 1 88 ? -4.695 0.181 9.952 1.00 84.81 88 LYS A CA 1
ATOM 712 C C . LYS A 1 88 ? -6.031 -0.413 10.406 1.00 84.81 88 LYS A C 1
ATOM 714 O O . LYS A 1 88 ? -6.779 0.243 11.123 1.00 84.81 88 LYS A O 1
ATOM 719 N N . ARG A 1 89 ? -6.327 -1.658 10.027 1.00 85.88 89 ARG A N 1
ATOM 720 C CA . ARG A 1 89 ? -7.571 -2.339 10.411 1.00 85.88 89 ARG A CA 1
ATOM 721 C C . ARG A 1 89 ? -7.655 -2.589 11.917 1.00 85.88 89 ARG A C 1
ATOM 723 O O . ARG A 1 89 ? -8.724 -2.411 12.488 1.00 85.88 89 ARG A O 1
ATOM 730 N N . ALA A 1 90 ? -6.556 -2.977 12.556 1.00 86.50 90 ALA A N 1
ATOM 731 C CA . ALA A 1 90 ? -6.503 -3.193 13.997 1.00 86.50 90 ALA A CA 1
ATOM 732 C C . ALA A 1 90 ? -6.720 -1.884 14.775 1.00 86.50 90 ALA A C 1
ATOM 734 O O . ALA A 1 90 ? -7.509 -1.867 15.716 1.00 86.50 90 ALA A O 1
ATOM 735 N N . ARG A 1 91 ? -6.128 -0.764 14.329 1.00 84.00 91 ARG A N 1
ATOM 736 C CA . ARG A 1 91 ? -6.412 0.571 14.892 1.00 84.00 91 ARG A CA 1
ATOM 737 C C . ARG A 1 91 ? -7.886 0.947 14.753 1.00 84.00 91 ARG A C 1
ATOM 739 O O . ARG A 1 91 ? -8.512 1.330 15.733 1.00 84.00 91 ARG A O 1
ATOM 746 N N . GLN A 1 92 ? -8.465 0.753 13.569 1.00 83.81 92 GLN A N 1
ATOM 747 C CA . GLN A 1 92 ? -9.891 1.006 13.339 1.00 83.81 92 GLN A CA 1
ATOM 748 C C . GLN A 1 92 ? -10.792 0.133 14.222 1.00 83.81 92 GLN A C 1
ATOM 750 O O . GLN A 1 92 ? -11.775 0.629 14.765 1.00 83.81 92 GLN A O 1
ATOM 755 N N . ALA A 1 93 ? -10.455 -1.147 14.402 1.00 85.56 93 ALA A N 1
ATOM 756 C CA . ALA A 1 93 ? -11.194 -2.053 15.278 1.00 85.56 93 ALA A CA 1
ATOM 757 C C . ALA A 1 93 ? -11.101 -1.636 16.754 1.00 85.56 93 ALA A C 1
ATOM 759 O O . ALA A 1 93 ? -12.104 -1.678 17.458 1.00 85.56 93 ALA A O 1
ATOM 760 N N . LYS A 1 94 ? -9.926 -1.177 17.203 1.00 84.62 94 LYS A N 1
ATOM 761 C CA . LYS A 1 94 ? -9.717 -0.629 18.549 1.00 84.62 94 LYS A CA 1
ATOM 762 C C . LYS A 1 94 ? -10.600 0.594 18.794 1.00 84.62 94 LYS A C 1
ATOM 764 O O . LYS A 1 94 ? -11.311 0.642 19.792 1.00 84.62 94 LYS A O 1
ATOM 769 N N . VAL A 1 95 ? -10.582 1.562 17.876 1.00 84.62 95 VAL A N 1
ATOM 770 C CA . VAL A 1 95 ? -11.431 2.759 17.983 1.00 84.62 95 VAL A CA 1
ATOM 771 C C . VAL A 1 95 ? -12.910 2.365 17.983 1.00 84.62 95 VAL A C 1
ATOM 773 O O . VAL A 1 95 ? -13.669 2.844 18.816 1.00 84.62 95 VAL A O 1
ATOM 776 N N . HIS A 1 96 ? -13.310 1.431 17.116 1.00 85.56 96 HIS A N 1
ATOM 777 C CA . HIS A 1 96 ? -14.674 0.909 17.087 1.00 85.56 96 HIS A CA 1
ATOM 778 C C . HIS A 1 96 ? -15.097 0.278 18.423 1.00 85.56 96 HIS A C 1
ATOM 780 O O . HIS A 1 96 ? -16.189 0.568 18.905 1.00 85.56 96 HIS A O 1
ATOM 786 N N . ASP A 1 97 ? -14.259 -0.567 19.033 1.00 85.69 97 ASP A N 1
ATOM 787 C CA . ASP A 1 97 ? -14.560 -1.193 20.329 1.00 85.69 97 ASP A CA 1
ATOM 788 C C . ASP A 1 97 ? -14.714 -0.147 21.443 1.00 85.69 97 ASP A C 1
ATOM 790 O O . ASP A 1 97 ? -15.679 -0.196 22.209 1.00 85.69 97 ASP A O 1
ATOM 794 N N . TYR A 1 98 ? -13.838 0.865 21.475 1.00 84.31 98 TYR A N 1
ATOM 795 C CA . TYR A 1 98 ? -13.969 1.990 22.404 1.00 84.31 98 TYR A CA 1
ATOM 796 C C . TYR A 1 98 ? -15.266 2.765 22.212 1.00 84.31 98 TYR A C 1
ATOM 798 O O . TYR A 1 98 ? -15.962 3.022 23.192 1.00 84.31 98 TYR A O 1
ATOM 806 N N . THR A 1 99 ? -15.613 3.115 20.972 1.00 85.31 99 THR A N 1
ATOM 807 C CA . THR A 1 99 ? -16.843 3.856 20.687 1.00 85.31 99 THR A CA 1
ATOM 808 C C . THR A 1 99 ? -18.067 3.051 21.100 1.00 85.31 99 THR A C 1
ATOM 810 O O . THR A 1 99 ? -18.901 3.553 21.845 1.00 85.31 99 THR A O 1
ATOM 813 N N . ILE A 1 100 ? -18.170 1.782 20.697 1.00 87.44 100 ILE A N 1
ATOM 814 C CA . ILE A 1 100 ? -19.304 0.924 21.071 1.00 87.44 100 ILE A CA 1
ATOM 815 C C . ILE A 1 100 ? -19.411 0.768 22.590 1.00 87.44 100 ILE A C 1
ATOM 817 O O . ILE A 1 100 ? -20.508 0.843 23.147 1.00 87.44 100 ILE A O 1
ATOM 821 N N . GLY A 1 101 ? -18.285 0.596 23.278 1.00 87.19 101 GLY A N 1
ATOM 822 C CA . GLY A 1 101 ? -18.274 0.488 24.727 1.00 87.19 101 GLY A CA 1
ATOM 823 C C . GLY A 1 101 ? -18.604 1.790 25.460 1.00 87.19 101 GLY A C 1
ATOM 824 O O . GLY A 1 101 ? -19.274 1.735 26.491 1.00 87.19 101 GLY A O 1
ATOM 825 N N . HIS A 1 102 ? -18.203 2.948 24.925 1.00 85.44 102 HIS A N 1
ATOM 826 C CA . HIS A 1 102 ? -18.614 4.258 25.432 1.00 85.44 102 HIS A CA 1
ATOM 827 C C . HIS A 1 102 ? -20.127 4.451 25.263 1.00 85.44 102 HIS A C 1
ATOM 829 O O . HIS A 1 102 ? -20.830 4.690 26.242 1.00 85.44 102 HIS A O 1
ATOM 835 N N . LEU A 1 103 ? -20.657 4.190 24.065 1.00 86.38 103 LEU A N 1
ATOM 836 C CA . LEU A 1 103 ? -22.094 4.245 23.782 1.00 86.38 103 LEU A CA 1
ATOM 837 C C . LEU A 1 103 ? -22.910 3.308 24.688 1.00 86.38 103 LEU A C 1
ATOM 839 O O . LEU A 1 103 ? -24.000 3.657 25.139 1.00 86.38 103 LEU A O 1
ATOM 843 N N . LYS A 1 104 ? -22.381 2.115 24.988 1.00 88.00 104 LYS A N 1
ATOM 844 C CA . LYS A 1 104 ? -23.002 1.165 25.921 1.00 88.00 104 LYS A CA 1
ATOM 845 C C . LYS A 1 104 ? -23.006 1.674 27.366 1.00 88.00 104 LYS A C 1
ATOM 847 O O . LYS A 1 104 ? -23.917 1.324 28.115 1.00 88.00 104 LYS A O 1
ATOM 852 N N . LYS A 1 105 ? -21.985 2.436 27.767 1.00 87.00 105 LYS A N 1
ATOM 853 C CA . LYS A 1 105 ? -21.840 2.994 29.118 1.00 87.00 105 LYS A CA 1
ATOM 854 C C . LYS A 1 105 ? -22.787 4.174 29.353 1.00 87.00 105 LYS A C 1
ATOM 856 O O . LYS A 1 105 ? -23.360 4.253 30.432 1.00 87.00 105 LYS A O 1
ATOM 861 N N . GLU A 1 106 ? -22.965 5.033 28.352 1.00 85.06 106 GLU A N 1
ATOM 862 C CA . GLU A 1 106 ? -23.789 6.248 28.451 1.00 85.06 106 GLU A CA 1
ATOM 863 C C . GLU A 1 106 ? -25.302 5.983 28.367 1.00 85.06 106 GLU A C 1
ATOM 865 O O . GLU A 1 106 ? -26.106 6.839 28.732 1.00 85.06 106 GLU A O 1
ATOM 870 N N . ILE A 1 107 ? -25.733 4.799 27.910 1.00 84.62 107 ILE A N 1
ATOM 871 C CA . ILE A 1 107 ? -27.168 4.515 27.798 1.00 84.62 107 ILE A CA 1
ATOM 872 C C . ILE A 1 107 ? -27.804 4.091 29.125 1.00 84.62 107 ILE A C 1
ATOM 874 O O . ILE A 1 107 ? -27.348 3.130 29.757 1.00 84.62 107 ILE A O 1
ATOM 878 N N . PRO A 1 108 ? -28.931 4.726 29.509 1.00 81.06 108 PRO A N 1
ATOM 879 C CA . PRO A 1 108 ? -29.655 4.372 30.718 1.00 81.06 108 PRO A CA 1
ATOM 880 C C . PRO A 1 108 ? -30.220 2.952 30.627 1.00 81.06 108 PRO A C 1
ATOM 882 O O . PRO A 1 108 ? -30.740 2.509 29.602 1.00 81.06 108 PRO A O 1
ATOM 885 N N . THR A 1 109 ? -30.136 2.209 31.728 1.00 77.38 109 THR A N 1
ATOM 886 C CA . THR A 1 109 ? -30.469 0.776 31.749 1.00 77.38 109 THR A CA 1
ATOM 887 C C . THR A 1 109 ? -31.972 0.513 31.880 1.00 77.38 109 THR A C 1
ATOM 889 O O . THR A 1 109 ? -32.440 -0.541 31.454 1.00 77.38 109 THR A O 1
ATOM 892 N N . VAL A 1 110 ? -32.733 1.476 32.413 1.00 70.19 110 VAL A N 1
ATOM 893 C CA . VAL A 1 110 ? -34.091 1.245 32.937 1.00 70.19 110 VAL A CA 1
ATOM 894 C C . VAL A 1 110 ? -35.195 1.805 32.029 1.00 70.19 110 VAL A C 1
ATOM 896 O O . VAL A 1 110 ? -36.019 1.029 31.559 1.00 70.19 110 VAL A O 1
ATOM 899 N N . PHE A 1 111 ? -35.210 3.107 31.712 1.00 73.12 111 PHE A N 1
ATOM 900 C CA . PHE A 1 111 ? -36.258 3.730 30.880 1.00 73.12 111 PHE A CA 1
ATOM 901 C C . PHE A 1 111 ? -35.714 4.890 30.026 1.00 73.12 111 PHE A C 1
ATOM 903 O O . PHE A 1 111 ? -34.651 5.427 30.321 1.00 73.12 111 PHE A O 1
ATOM 910 N N . GLY A 1 112 ? -36.441 5.273 28.965 1.00 77.12 112 GLY A N 1
ATOM 911 C CA . GLY A 1 112 ? -36.168 6.505 28.203 1.00 77.12 112 GLY A CA 1
ATOM 912 C C . GLY A 1 112 ? -34.942 6.471 27.279 1.00 77.12 112 GLY A C 1
ATOM 913 O O . GLY A 1 112 ? -34.200 7.439 27.217 1.00 77.12 112 GLY A O 1
ATOM 914 N N . LYS A 1 113 ? -34.707 5.370 26.555 1.00 77.62 113 LYS A N 1
ATOM 915 C CA . LYS A 1 113 ? -33.434 5.119 25.839 1.00 77.62 113 LYS A CA 1
ATOM 916 C C . LYS A 1 113 ? -33.339 5.723 24.432 1.00 77.62 113 LYS A C 1
ATOM 918 O O . LYS A 1 113 ? -32.240 5.896 23.916 1.00 77.62 113 LYS A O 1
ATOM 923 N N . ALA A 1 114 ? -34.472 6.059 23.814 1.00 81.38 114 ALA A N 1
ATOM 924 C CA . ALA A 1 114 ? -34.514 6.526 22.427 1.00 81.38 114 ALA A CA 1
ATOM 925 C C . ALA A 1 114 ? -33.917 7.934 22.240 1.00 81.38 114 ALA A C 1
ATOM 927 O O . ALA A 1 114 ? -33.121 8.137 21.325 1.00 81.38 114 ALA A O 1
ATOM 928 N N . ALA A 1 115 ? -34.261 8.887 23.113 1.00 84.38 115 ALA A N 1
ATOM 929 C CA . ALA A 1 115 ? -33.748 10.257 23.029 1.00 84.38 115 ALA A CA 1
ATOM 930 C C . ALA A 1 115 ? -32.230 10.344 23.322 1.00 84.38 115 ALA A C 1
ATOM 932 O O . ALA A 1 115 ? -31.518 10.896 22.483 1.00 84.38 115 ALA A O 1
ATOM 933 N N . PRO A 1 116 ? -31.693 9.709 24.389 1.00 84.31 116 PRO A N 1
ATOM 934 C CA . PRO A 1 116 ? -30.249 9.650 24.629 1.00 84.31 116 PRO A CA 1
ATOM 935 C C . PRO A 1 116 ? -29.478 8.966 23.496 1.00 84.31 116 PRO A C 1
ATOM 937 O O . PRO A 1 116 ? -28.403 9.418 23.119 1.00 84.31 116 PRO A O 1
ATOM 940 N N . GLN A 1 117 ? -30.026 7.901 22.897 1.00 85.06 117 GLN A N 1
ATOM 941 C CA . GLN A 1 117 ? -29.381 7.236 21.761 1.00 85.06 117 GLN A CA 1
ATOM 942 C C . GLN A 1 117 ? -29.249 8.176 20.553 1.00 85.06 117 GLN A C 1
ATOM 944 O O . GLN A 1 117 ? -28.204 8.201 19.904 1.00 85.06 117 GLN A O 1
ATOM 949 N N . GLN A 1 118 ? -30.288 8.956 20.239 1.00 86.44 118 GLN A N 1
ATOM 950 C CA . GLN A 1 118 ? -30.225 9.932 19.147 1.00 86.44 118 GLN A CA 1
ATOM 951 C C . GLN A 1 118 ? -29.223 11.053 19.435 1.00 86.44 118 GLN A C 1
ATOM 953 O O . GLN A 1 118 ? -28.492 11.458 18.530 1.00 86.44 118 GLN A O 1
ATOM 958 N N . GLU A 1 119 ? -29.154 11.513 20.683 1.00 87.12 119 GLU A N 1
ATOM 959 C CA . GLU A 1 119 ? -28.191 12.520 21.120 1.00 87.12 119 GLU A CA 1
ATOM 960 C C . GLU A 1 119 ? -26.744 12.019 21.021 1.00 87.12 119 GLU A C 1
ATOM 962 O O . GLU A 1 119 ? -25.912 12.690 20.416 1.00 87.12 119 GLU A O 1
ATOM 967 N N . LEU A 1 120 ? -26.461 10.797 21.481 1.00 86.12 120 LEU A N 1
ATOM 968 C CA . LEU A 1 120 ? -25.137 10.175 21.361 1.00 86.12 120 LEU A CA 1
ATOM 969 C C . LEU A 1 120 ? -24.705 9.980 19.897 1.00 86.12 120 LEU A C 1
ATOM 971 O O . LEU A 1 120 ? -23.542 10.176 19.555 1.00 86.12 120 LEU A O 1
ATOM 975 N N . ILE A 1 121 ? -25.634 9.626 18.998 1.00 86.19 121 ILE A N 1
ATOM 976 C CA . ILE A 1 121 ? -25.344 9.515 17.555 1.00 86.19 121 ILE A CA 1
ATOM 977 C C . ILE A 1 121 ? -25.046 10.895 16.947 1.00 86.19 121 ILE A C 1
ATOM 979 O O . ILE A 1 121 ? -24.188 11.011 16.065 1.00 86.19 121 ILE A O 1
ATOM 983 N N . ARG A 1 122 ? -25.758 11.941 17.385 1.00 86.25 122 ARG A N 1
ATOM 984 C CA . ARG A 1 122 ? -25.533 13.320 16.930 1.00 86.25 122 ARG A CA 1
ATOM 985 C C . ARG A 1 122 ? -24.168 13.822 17.387 1.00 86.25 122 ARG A C 1
ATOM 987 O O . ARG A 1 122 ? -23.422 14.358 16.574 1.00 86.25 122 ARG A O 1
ATOM 994 N N . ASP A 1 123 ? -23.814 13.580 18.639 1.00 84.75 123 ASP A N 1
ATOM 995 C CA . ASP A 1 123 ? -22.614 14.140 19.260 1.00 84.75 123 ASP A CA 1
ATOM 996 C C . ASP A 1 123 ? -21.351 13.290 19.029 1.00 84.75 123 ASP A C 1
ATOM 998 O O . ASP A 1 123 ? -20.271 13.659 19.480 1.00 84.75 123 ASP A O 1
ATOM 1002 N N . LEU A 1 124 ? -21.458 12.220 18.229 1.00 81.06 124 LEU A N 1
ATOM 1003 C CA . LEU A 1 124 ? -20.367 11.292 17.923 1.00 81.06 124 LEU A CA 1
ATOM 1004 C C . LEU A 1 124 ? -19.103 11.953 17.350 1.00 81.06 124 LEU A C 1
ATOM 1006 O O . LEU A 1 124 ? -18.046 11.369 17.492 1.00 81.06 124 LEU A O 1
ATOM 1010 N N . ASP A 1 125 ? -19.201 13.125 16.708 1.00 76.44 125 ASP A N 1
ATOM 1011 C CA . ASP A 1 125 ? -18.061 13.868 16.133 1.00 7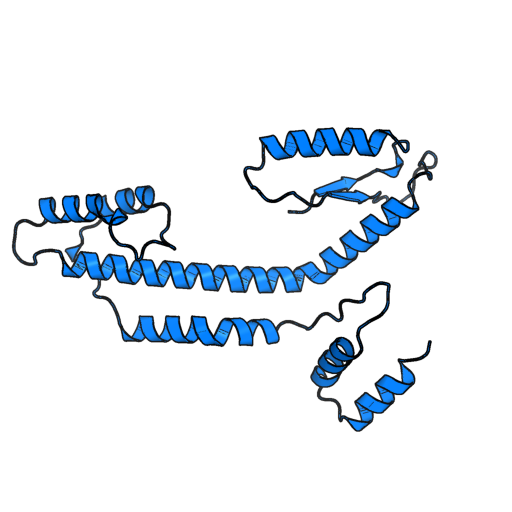6.44 125 ASP A CA 1
ATOM 1012 C C . ASP A 1 125 ? -17.250 14.659 17.175 1.00 76.44 125 ASP A C 1
ATOM 1014 O O . ASP A 1 125 ? -16.166 15.153 16.868 1.00 76.44 125 ASP A O 1
ATOM 1018 N N . LYS A 1 126 ? -17.781 14.839 18.392 1.00 70.81 126 LYS A N 1
ATOM 1019 C CA . LYS A 1 126 ? -17.152 15.675 19.427 1.00 70.81 126 LYS A CA 1
ATOM 1020 C C . LYS A 1 126 ? -16.027 14.956 20.172 1.00 70.81 126 LYS A C 1
ATOM 1022 O O . LYS A 1 126 ? -15.198 15.621 20.791 1.00 70.81 126 LYS A O 1
ATOM 1027 N N . ASP A 1 127 ? -15.970 13.629 20.092 1.00 63.72 127 ASP A N 1
ATOM 1028 C CA . ASP A 1 127 ? -14.917 12.848 20.732 1.00 63.72 127 ASP A CA 1
ATOM 1029 C C . ASP A 1 127 ? -13.613 12.903 19.924 1.00 63.72 127 ASP A C 1
ATOM 1031 O O . ASP A 1 127 ? -13.502 12.424 18.800 1.00 63.72 127 ASP A O 1
ATOM 1035 N N . SER A 1 128 ? -12.554 13.441 20.524 1.00 52.69 128 SER A N 1
ATOM 1036 C CA . SER A 1 128 ? -11.230 13.593 19.899 1.00 52.69 128 SER A CA 1
ATOM 1037 C C . SER A 1 128 ? -10.504 12.268 19.599 1.00 52.69 128 SER A C 1
ATOM 1039 O O . SER A 1 128 ? -9.465 12.262 18.938 1.00 52.69 128 SER A O 1
ATOM 1041 N N . ALA A 1 129 ? -11.055 11.125 20.023 1.00 54.03 129 ALA A N 1
ATOM 1042 C CA . ALA A 1 129 ? -10.523 9.787 19.746 1.00 54.03 129 ALA A CA 1
ATOM 1043 C C . ALA A 1 129 ? -10.767 9.300 18.295 1.00 54.03 129 ALA A C 1
ATOM 1045 O O . ALA A 1 129 ? -10.354 8.199 17.925 1.00 54.03 129 ALA A O 1
ATOM 1046 N N . LEU A 1 130 ? -11.420 10.114 17.458 1.00 54.53 130 LEU A N 1
ATOM 1047 C CA . LEU A 1 130 ? -11.893 9.768 16.112 1.00 54.53 130 LEU A CA 1
ATOM 1048 C C . LEU A 1 130 ? -10.861 9.936 14.984 1.00 54.53 130 LEU A C 1
ATOM 1050 O O . LEU A 1 130 ? -11.222 9.779 13.819 1.00 54.53 130 LEU A O 1
ATOM 1054 N N . CYS A 1 131 ? -9.587 10.236 15.261 1.00 56.91 131 CYS A N 1
ATOM 1055 C CA . CYS A 1 131 ? -8.595 10.470 14.195 1.00 56.91 131 CYS A CA 1
ATOM 1056 C C . CYS A 1 131 ? -8.460 9.302 13.191 1.00 56.91 131 CYS A C 1
ATOM 1058 O O . CYS A 1 131 ? -8.112 9.532 12.036 1.00 56.91 131 CYS A O 1
ATOM 1060 N N . ASP A 1 132 ? -8.781 8.068 13.600 1.00 63.59 132 ASP A N 1
ATOM 1061 C CA . ASP A 1 132 ? -8.800 6.872 12.739 1.00 63.59 132 ASP A CA 1
ATOM 1062 C C . ASP A 1 132 ? -10.225 6.365 12.415 1.00 63.59 132 ASP A C 1
ATOM 1064 O O . ASP A 1 132 ? -10.404 5.254 11.898 1.00 63.59 132 ASP A O 1
ATOM 1068 N N . PHE A 1 133 ? -11.260 7.160 12.703 1.00 69.00 133 PHE A N 1
ATOM 1069 C CA . PHE A 1 133 ? -12.648 6.748 12.525 1.00 69.00 133 PHE A CA 1
ATOM 1070 C C . PHE A 1 133 ? -13.013 6.604 11.039 1.00 69.00 133 PHE A C 1
ATOM 1072 O O . PHE A 1 133 ? -12.651 7.445 10.209 1.00 69.00 133 PHE A O 1
ATOM 1079 N N . PRO A 1 134 ? -13.745 5.545 10.646 1.00 65.81 134 PRO A N 1
ATOM 1080 C CA . PRO A 1 134 ? -14.341 5.488 9.315 1.00 65.81 134 PRO A CA 1
ATOM 1081 C C . PRO A 1 134 ? -15.325 6.653 9.122 1.00 65.81 134 PRO A C 1
ATOM 1083 O O . PRO A 1 134 ? -15.807 7.217 10.093 1.00 65.81 134 PRO A O 1
ATOM 1086 N N . LYS A 1 135 ? -15.655 6.995 7.866 1.00 78.81 135 LYS A N 1
ATOM 1087 C CA . LYS A 1 135 ? -16.590 8.084 7.497 1.00 78.81 135 LYS A CA 1
ATOM 1088 C C . LYS A 1 135 ? -17.772 8.175 8.483 1.00 78.81 135 LYS A C 1
ATOM 1090 O O . LYS A 1 135 ? -18.663 7.325 8.409 1.00 78.81 135 LYS A O 1
ATOM 1095 N N . VAL A 1 136 ? -17.771 9.181 9.368 1.00 82.25 136 VAL A N 1
ATOM 1096 C CA . VAL A 1 136 ? -18.645 9.223 10.559 1.00 82.25 136 VAL A CA 1
ATOM 1097 C C . VAL A 1 136 ? -20.120 9.116 10.184 1.00 82.25 136 VAL A C 1
ATOM 1099 O O . VAL A 1 136 ? -20.861 8.358 10.799 1.00 82.25 136 VAL A O 1
ATOM 1102 N N . GLU A 1 137 ? -20.527 9.747 9.084 1.00 84.00 137 GLU A N 1
ATOM 1103 C CA . GLU A 1 137 ? -21.895 9.646 8.567 1.00 84.00 137 GLU A CA 1
ATOM 1104 C C . GLU A 1 137 ? -22.349 8.214 8.271 1.00 84.00 137 GLU A C 1
ATOM 1106 O O . GLU A 1 137 ? -23.466 7.825 8.611 1.00 84.00 137 GLU A O 1
ATOM 1111 N N . LYS A 1 138 ? -21.473 7.380 7.697 1.00 86.00 138 LYS A N 1
ATOM 1112 C CA . LYS A 1 138 ? -21.804 5.965 7.478 1.00 86.00 138 LYS A CA 1
ATOM 1113 C C . LYS A 1 138 ? -21.964 5.232 8.803 1.00 86.00 138 LYS A C 1
ATOM 1115 O O . LYS A 1 138 ? -22.823 4.367 8.923 1.00 86.00 138 LYS A O 1
ATOM 1120 N N . PHE A 1 139 ? -21.148 5.580 9.794 1.00 86.50 139 PHE A N 1
ATOM 1121 C CA . PHE A 1 139 ? -21.240 4.982 11.117 1.00 86.50 139 PHE A CA 1
ATOM 1122 C C . PHE A 1 139 ? -22.530 5.393 11.836 1.00 86.50 139 PHE A C 1
ATOM 1124 O O . PHE A 1 139 ? -23.231 4.529 12.356 1.00 86.50 139 PHE A O 1
ATOM 1131 N N . ARG A 1 140 ? -22.915 6.676 11.772 1.00 87.94 140 ARG A N 1
ATOM 1132 C CA . ARG A 1 140 ? -24.202 7.185 12.277 1.00 87.94 140 ARG A CA 1
ATOM 1133 C C . ARG A 1 140 ? -25.387 6.443 11.665 1.00 87.94 140 ARG A C 1
ATOM 1135 O O . ARG A 1 140 ? -26.285 6.027 12.393 1.00 87.94 140 ARG A O 1
ATOM 1142 N N . GLN A 1 141 ? -25.387 6.263 10.343 1.00 89.25 141 GLN A N 1
ATOM 1143 C CA . GLN A 1 141 ? -26.435 5.517 9.641 1.00 89.25 141 GLN A CA 1
ATOM 1144 C C . GLN A 1 141 ? -26.529 4.074 10.143 1.00 89.25 141 GLN A C 1
ATOM 1146 O O . GLN A 1 141 ? -27.625 3.620 10.463 1.00 89.25 141 GLN A O 1
ATOM 1151 N N . SER A 1 142 ? -25.393 3.387 10.285 1.00 88.56 142 SER A N 1
ATOM 1152 C CA . SER A 1 142 ? -25.356 2.026 10.825 1.00 88.56 142 SER A CA 1
ATOM 1153 C C . SER A 1 142 ? -25.859 1.959 12.268 1.00 88.56 142 SER A C 1
ATOM 1155 O O . SER A 1 142 ? -26.671 1.096 12.579 1.00 88.56 142 SER A O 1
ATOM 1157 N N . LEU A 1 143 ? -25.443 2.880 13.146 1.00 88.44 143 LEU A N 1
ATOM 1158 C CA . LEU A 1 143 ? -25.857 2.900 14.556 1.00 88.44 143 LEU A CA 1
ATOM 1159 C C . LEU A 1 143 ? -27.377 3.019 14.733 1.00 88.44 143 LEU A C 1
ATOM 1161 O O . LEU A 1 143 ? -27.927 2.425 15.656 1.00 88.44 143 LEU A O 1
ATOM 1165 N N . ARG A 1 144 ? -28.077 3.732 13.840 1.00 88.56 144 ARG A N 1
ATOM 1166 C CA . ARG A 1 144 ? -29.547 3.855 13.886 1.00 88.56 144 ARG A CA 1
ATOM 1167 C C . ARG A 1 144 ? -30.273 2.516 13.726 1.00 88.56 144 ARG A C 1
ATOM 1169 O O . ARG A 1 144 ? -31.421 2.409 14.142 1.00 88.56 144 ARG A O 1
ATOM 1176 N N . LEU A 1 145 ? -29.621 1.510 13.140 1.00 88.88 145 LEU A N 1
ATOM 1177 C CA . LEU A 1 145 ? -30.193 0.181 12.913 1.00 88.88 145 LEU A CA 1
ATOM 1178 C C . LEU A 1 145 ? -30.072 -0.747 14.131 1.00 88.88 145 LEU A C 1
ATOM 1180 O O . LEU A 1 145 ? -30.687 -1.812 14.145 1.00 88.88 145 LEU A O 1
ATOM 1184 N N . TYR A 1 146 ? -29.293 -0.369 15.149 1.00 87.06 146 TYR A N 1
ATOM 1185 C CA . TYR A 1 146 ? -29.017 -1.215 16.309 1.00 87.06 146 TYR A CA 1
ATOM 1186 C C . TYR A 1 146 ? -29.589 -0.631 17.601 1.00 87.06 146 TYR A C 1
ATOM 1188 O O . TYR A 1 146 ? -29.625 0.581 17.816 1.00 87.06 146 TYR A O 1
ATOM 1196 N N . LYS A 1 147 ? -29.985 -1.523 18.513 1.00 84.81 147 LYS A N 1
ATOM 1197 C CA . LYS A 1 147 ? -30.295 -1.172 19.902 1.00 84.81 147 LYS A CA 1
ATOM 1198 C C . LYS A 1 147 ? -29.013 -1.256 20.713 1.00 84.81 147 LYS A C 1
ATOM 1200 O O . LYS A 1 147 ? -28.439 -2.329 20.851 1.00 84.81 147 LYS A O 1
ATOM 1205 N N . PHE A 1 148 ? -28.574 -0.153 21.297 1.00 85.94 148 PHE A N 1
ATOM 1206 C CA . PHE A 1 148 ? -27.275 -0.118 21.979 1.00 85.94 148 PHE A CA 1
ATOM 1207 C C . PHE A 1 148 ? -27.257 -0.957 23.270 1.00 85.94 148 PHE A C 1
ATOM 1209 O O . PHE A 1 148 ? -26.204 -1.287 23.808 1.00 85.94 148 PHE A O 1
ATOM 1216 N N . GLU A 1 149 ? -28.420 -1.377 23.767 1.00 81.81 149 GLU A N 1
ATOM 1217 C CA . GLU A 1 149 ? -28.541 -2.361 24.843 1.00 81.81 149 GLU A CA 1
ATOM 1218 C C . GLU A 1 149 ? -27.851 -3.689 24.513 1.00 81.81 149 GLU A C 1
ATOM 1220 O O . GLU A 1 149 ? -27.321 -4.331 25.418 1.00 81.81 149 GLU A O 1
ATOM 1225 N N . SER A 1 150 ? -27.825 -4.088 23.240 1.00 83.94 150 SER A N 1
ATOM 1226 C CA . SER A 1 150 ? -27.180 -5.328 22.812 1.00 83.94 150 SER A CA 1
ATOM 1227 C C . SER A 1 150 ? -25.668 -5.183 22.644 1.00 83.94 150 SER A C 1
ATOM 1229 O O . SER A 1 150 ? -24.996 -6.160 22.321 1.00 83.94 150 SER A O 1
ATOM 1231 N N . PHE A 1 151 ? -25.115 -3.981 22.827 1.00 88.94 151 PHE A N 1
ATOM 1232 C CA . PHE A 1 151 ? -23.680 -3.763 22.720 1.00 88.94 151 PHE A CA 1
ATOM 1233 C C . PHE A 1 151 ? -22.930 -4.384 23.899 1.00 88.94 151 PHE A C 1
ATOM 1235 O O . P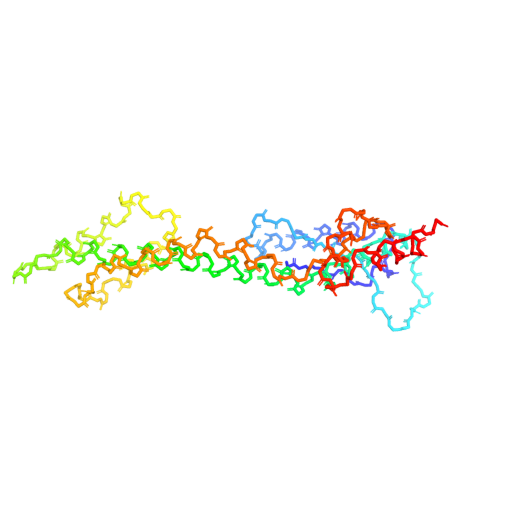HE A 1 151 ? -23.374 -4.358 25.052 1.00 88.94 151 PHE A O 1
ATOM 1242 N N . SER A 1 152 ? -21.756 -4.934 23.595 1.00 85.44 152 SER A N 1
ATOM 1243 C CA . SER A 1 152 ? -20.827 -5.446 24.593 1.00 85.44 152 SER A CA 1
ATOM 1244 C C . SER A 1 152 ? -20.086 -4.308 25.292 1.00 85.44 152 SER A C 1
ATOM 1246 O O . SER A 1 152 ? -19.772 -3.287 24.685 1.00 85.44 152 SER A O 1
ATOM 1248 N N . LYS A 1 153 ? -19.758 -4.510 26.571 1.00 84.75 153 LYS A N 1
ATOM 1249 C CA . LYS A 1 153 ? -18.809 -3.647 27.288 1.00 84.75 153 LYS A CA 1
ATOM 1250 C C . LYS A 1 153 ? -17.404 -3.818 26.696 1.00 84.75 153 LYS A C 1
ATOM 1252 O O . LYS A 1 153 ? -17.078 -4.914 26.232 1.00 84.75 153 LYS A O 1
ATOM 1257 N N . VAL A 1 154 ? -16.581 -2.767 26.770 1.00 81.12 154 VAL A N 1
ATOM 1258 C CA . VAL A 1 154 ? -15.167 -2.816 26.351 1.00 81.12 154 VAL A CA 1
ATOM 1259 C C . VAL A 1 154 ? -14.457 -3.951 27.081 1.00 81.12 154 VAL A C 1
ATOM 1261 O O . VAL A 1 154 ? -14.516 -4.040 28.311 1.00 81.12 154 VAL A O 1
ATOM 1264 N N . ARG A 1 155 ? -13.753 -4.802 26.333 1.00 81.88 155 ARG A N 1
ATOM 1265 C CA . ARG A 1 155 ? -12.905 -5.848 26.913 1.00 81.88 155 ARG A CA 1
ATOM 1266 C C . ARG A 1 155 ? -11.470 -5.349 27.001 1.00 81.88 155 ARG A C 1
ATOM 1268 O O . ARG A 1 155 ? -10.677 -5.549 26.087 1.00 81.88 155 ARG A O 1
ATOM 1275 N N . VAL A 1 156 ? -11.138 -4.744 28.141 1.00 80.50 156 VAL A N 1
ATOM 1276 C CA . VAL A 1 156 ? -9.800 -4.195 28.431 1.00 80.50 156 VAL A CA 1
ATOM 1277 C C . VAL A 1 156 ? -8.654 -5.184 28.130 1.00 80.50 156 VAL A C 1
ATOM 1279 O O . VAL A 1 156 ? -7.694 -4.762 27.489 1.00 80.50 156 VAL A O 1
ATOM 1282 N N . PRO A 1 157 ? -8.742 -6.494 28.466 1.00 80.94 157 PRO A N 1
ATOM 1283 C CA . PRO A 1 157 ? -7.661 -7.440 28.166 1.00 80.94 157 PRO A CA 1
ATOM 1284 C C . PRO A 1 157 ? -7.407 -7.614 26.664 1.00 80.94 157 PRO A C 1
ATOM 1286 O O . PRO A 1 157 ? -6.267 -7.598 26.214 1.00 80.94 157 PRO A O 1
ATOM 1289 N N . THR A 1 158 ? -8.474 -7.733 25.867 1.00 79.81 158 THR A N 1
ATOM 1290 C CA . THR A 1 158 ? -8.379 -7.879 24.406 1.00 79.81 158 THR A CA 1
ATOM 1291 C C . THR A 1 158 ? -7.753 -6.643 23.770 1.00 79.81 158 THR A C 1
ATOM 1293 O O . THR A 1 158 ? -7.000 -6.742 22.805 1.00 79.81 158 THR A O 1
ATOM 1296 N N . LEU A 1 159 ? -8.043 -5.476 24.335 1.00 81.31 159 LEU A N 1
ATOM 1297 C CA . LEU A 1 159 ? -7.560 -4.199 23.845 1.00 81.31 159 LEU A CA 1
ATOM 1298 C C . LEU A 1 159 ? -6.062 -4.008 24.140 1.00 81.31 159 LEU A C 1
ATOM 1300 O O . LEU A 1 159 ? -5.324 -3.590 23.249 1.00 81.31 159 LEU A O 1
ATOM 1304 N N . GLY A 1 160 ? -5.603 -4.437 25.322 1.00 82.12 160 GLY A N 1
ATOM 1305 C CA . GLY A 1 160 ? -4.179 -4.492 25.669 1.00 82.12 160 GLY A CA 1
ATOM 1306 C C . GLY A 1 160 ? -3.378 -5.423 24.752 1.00 82.12 160 GLY A C 1
ATOM 1307 O O . GLY A 1 160 ? -2.328 -5.031 24.253 1.00 82.12 160 GLY A O 1
ATOM 1308 N N . MET A 1 161 ? -3.915 -6.606 24.424 1.00 81.81 161 MET A N 1
ATOM 1309 C CA . MET A 1 161 ? -3.275 -7.518 23.461 1.00 81.81 161 MET A CA 1
ATOM 1310 C C . MET A 1 161 ? -3.136 -6.890 22.066 1.00 81.81 161 MET A C 1
ATOM 1312 O O . MET A 1 161 ? -2.121 -7.076 21.401 1.00 81.81 161 MET A O 1
ATOM 1316 N N . VAL A 1 162 ? -4.145 -6.138 21.607 1.00 83.25 162 VAL A N 1
ATOM 1317 C CA . VAL A 1 162 ? -4.089 -5.436 20.314 1.00 83.25 162 VAL A CA 1
ATOM 1318 C C . VAL A 1 162 ? -3.069 -4.296 20.344 1.00 83.25 162 VAL A C 1
ATOM 1320 O O . VAL A 1 162 ? -2.378 -4.087 19.351 1.00 83.25 162 VAL A O 1
ATOM 1323 N N . GLU A 1 163 ? -2.950 -3.557 21.448 1.00 80.31 163 GLU A N 1
ATOM 1324 C CA . GLU A 1 163 ? -1.935 -2.505 21.604 1.00 80.31 163 GLU A CA 1
ATOM 1325 C C . GLU A 1 163 ? -0.512 -3.060 21.602 1.00 80.31 163 GLU A C 1
ATOM 1327 O O . GLU A 1 163 ? 0.344 -2.536 20.886 1.00 80.31 163 GLU A O 1
ATOM 1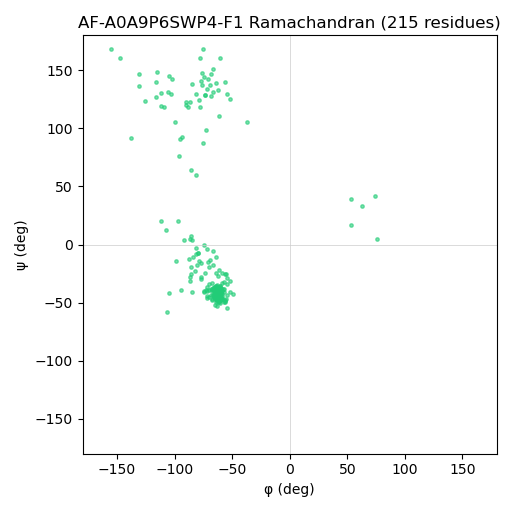332 N N . GLU A 1 164 ? -0.273 -4.135 22.350 1.00 83.00 164 GLU A N 1
ATOM 1333 C CA . GLU A 1 164 ? 1.019 -4.816 22.389 1.00 83.00 164 GLU A CA 1
ATOM 1334 C C . GLU A 1 164 ? 1.395 -5.353 21.002 1.00 83.00 164 GLU A C 1
ATOM 1336 O O . GLU A 1 164 ? 2.469 -5.038 20.476 1.00 83.00 164 GLU A O 1
ATOM 1341 N N . ALA A 1 165 ? 0.458 -6.057 20.356 1.00 79.06 165 ALA A N 1
ATOM 1342 C CA . ALA A 1 165 ? 0.638 -6.578 19.007 1.00 79.06 165 ALA A CA 1
ATOM 1343 C C . ALA A 1 165 ? 0.876 -5.462 17.981 1.00 79.06 165 ALA A C 1
ATOM 1345 O O . ALA A 1 165 ? 1.663 -5.628 17.060 1.00 79.06 165 ALA A O 1
ATOM 1346 N N . LEU A 1 166 ? 0.241 -4.294 18.121 1.00 80.44 166 LEU A N 1
ATOM 1347 C CA . LEU A 1 166 ? 0.467 -3.146 17.235 1.00 80.44 166 LEU A CA 1
ATOM 1348 C C . LEU A 1 166 ? 1.804 -2.431 17.475 1.00 80.44 166 LEU A C 1
ATOM 1350 O O . LEU A 1 166 ? 2.283 -1.754 16.564 1.00 80.44 166 LEU A O 1
ATOM 1354 N N . SER A 1 167 ? 2.377 -2.542 18.674 1.00 76.69 167 SER A N 1
ATOM 1355 C CA . SER A 1 167 ? 3.618 -1.863 19.061 1.00 76.69 167 SER A CA 1
ATOM 1356 C C . SER A 1 167 ? 4.863 -2.651 18.643 1.00 76.69 167 SER A C 1
ATOM 1358 O O . SER A 1 167 ? 5.830 -2.082 18.140 1.00 76.69 167 SER A O 1
ATOM 1360 N N . ILE A 1 168 ? 4.829 -3.976 18.805 1.00 71.12 168 ILE A N 1
ATOM 1361 C CA . ILE A 1 168 ? 6.019 -4.830 18.691 1.00 71.12 168 ILE A CA 1
ATOM 1362 C C . ILE A 1 168 ? 6.035 -5.622 17.375 1.00 71.12 168 ILE A C 1
ATOM 1364 O O . ILE A 1 168 ? 7.078 -5.740 16.719 1.00 71.12 168 ILE A O 1
ATOM 1368 N N . ASP A 1 169 ? 4.891 -6.165 16.965 1.00 70.38 169 ASP A N 1
ATOM 1369 C CA . ASP A 1 169 ? 4.846 -7.169 15.901 1.00 70.38 169 ASP A CA 1
ATOM 1370 C C . ASP A 1 169 ? 4.999 -6.633 14.473 1.00 70.38 169 ASP A C 1
ATOM 1372 O O . ASP A 1 169 ? 5.546 -7.374 13.650 1.00 70.38 169 ASP A O 1
ATOM 1376 N N . PRO A 1 170 ? 4.618 -5.384 14.116 1.00 73.69 170 PRO A N 1
ATOM 1377 C CA . PRO A 1 170 ? 4.797 -4.902 12.753 1.00 73.69 170 PRO A CA 1
ATOM 1378 C C . PRO A 1 170 ? 6.274 -4.860 12.369 1.00 73.69 170 PRO A C 1
ATOM 1380 O O . PRO A 1 170 ? 6.637 -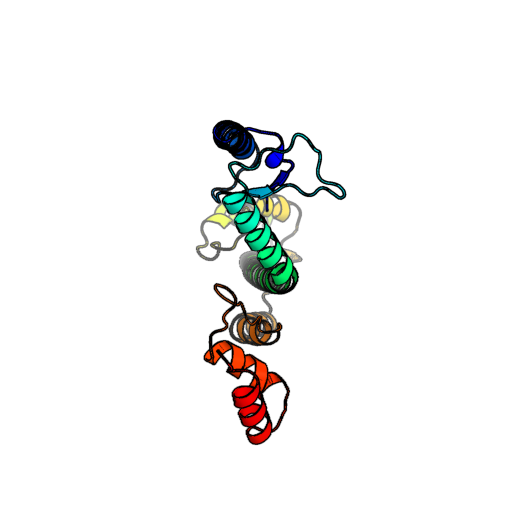5.363 11.311 1.00 73.69 170 PRO A O 1
ATOM 1383 N N . SER A 1 171 ? 7.140 -4.344 13.245 1.00 68.50 171 SER A N 1
ATOM 1384 C CA . SER A 1 171 ? 8.583 -4.269 12.997 1.00 68.50 171 SER A CA 1
ATOM 1385 C C . SER A 1 171 ? 9.200 -5.662 12.880 1.00 68.50 171 SER A C 1
ATOM 1387 O O . SER A 1 171 ? 9.894 -5.954 11.907 1.00 68.50 171 SER A O 1
ATOM 1389 N N . LYS A 1 172 ? 8.878 -6.573 13.808 1.00 71.50 172 LYS A N 1
ATOM 1390 C CA . LYS A 1 172 ? 9.358 -7.966 13.758 1.00 71.50 172 LYS A CA 1
ATOM 1391 C C . LYS A 1 172 ? 8.905 -8.690 12.491 1.00 71.50 172 LYS A C 1
ATOM 1393 O O . LYS A 1 172 ? 9.697 -9.397 11.875 1.00 71.50 172 LYS A O 1
ATOM 1398 N N . LEU A 1 173 ? 7.650 -8.512 12.082 1.00 70.69 173 LEU A N 1
ATOM 1399 C CA . LEU A 1 173 ? 7.104 -9.130 10.875 1.00 70.69 173 LEU A CA 1
ATOM 1400 C C . LEU A 1 173 ? 7.761 -8.571 9.608 1.00 70.69 173 LEU A C 1
ATOM 1402 O O . LEU A 1 173 ? 8.047 -9.328 8.686 1.00 70.69 173 LEU A O 1
ATOM 1406 N N . MET A 1 174 ? 8.058 -7.271 9.587 1.00 68.75 174 MET A N 1
ATOM 1407 C CA . MET A 1 174 ? 8.768 -6.617 8.487 1.00 68.75 174 MET A CA 1
ATOM 1408 C C . MET A 1 174 ? 10.181 -7.181 8.289 1.00 68.75 174 MET A C 1
ATOM 1410 O O . MET A 1 174 ? 10.594 -7.375 7.149 1.00 68.75 174 MET A O 1
ATOM 1414 N N . HIS A 1 175 ? 10.886 -7.517 9.375 1.00 69.69 175 HIS A N 1
ATOM 1415 C CA . HIS A 1 175 ? 12.216 -8.140 9.321 1.00 69.69 175 HIS A CA 1
ATOM 1416 C C . HIS A 1 175 ? 12.215 -9.598 8.835 1.00 69.69 175 HIS A C 1
ATOM 1418 O O . HIS A 1 175 ? 13.270 -10.118 8.489 1.00 69.69 175 HIS A O 1
ATOM 1424 N N . ARG A 1 176 ? 11.054 -10.267 8.798 1.00 69.06 176 ARG A N 1
ATOM 1425 C CA . ARG A 1 176 ? 10.928 -11.654 8.315 1.00 69.06 176 ARG A CA 1
ATOM 1426 C C . ARG A 1 176 ? 10.713 -11.759 6.809 1.00 69.06 176 ARG A C 1
ATOM 1428 O O . ARG A 1 176 ? 10.787 -12.861 6.270 1.00 69.06 176 ARG A O 1
ATOM 1435 N N . PHE A 1 177 ? 10.405 -10.655 6.131 1.00 66.69 177 PHE A N 1
ATOM 1436 C CA . PHE A 1 177 ? 10.356 -10.660 4.673 1.00 66.69 177 PHE A CA 1
ATOM 1437 C C . PHE A 1 177 ? 11.780 -10.627 4.122 1.00 66.69 177 PHE A C 1
ATOM 1439 O O . PHE A 1 177 ? 12.619 -9.930 4.695 1.00 66.69 177 PHE A O 1
ATOM 1446 N N . PRO A 1 178 ? 12.059 -11.373 3.038 1.00 59.03 178 PRO A N 1
ATOM 1447 C CA . PRO A 1 178 ? 13.401 -11.466 2.486 1.00 59.03 178 PRO A CA 1
ATOM 1448 C C . PRO A 1 178 ? 13.972 -10.064 2.257 1.00 59.03 178 PRO A C 1
ATOM 1450 O O . PRO A 1 178 ? 13.340 -9.212 1.621 1.00 59.03 178 PRO A O 1
ATOM 1453 N N . LEU A 1 179 ? 15.150 -9.827 2.837 1.00 58.69 179 LEU A N 1
ATOM 1454 C CA . LEU A 1 179 ? 15.964 -8.653 2.562 1.00 58.69 179 LEU A CA 1
ATOM 1455 C C . LEU A 1 179 ? 16.319 -8.722 1.077 1.00 58.69 179 LEU A C 1
ATOM 1457 O O . LEU A 1 179 ? 17.049 -9.615 0.662 1.00 58.69 179 LEU A O 1
ATOM 1461 N N . SER A 1 180 ? 15.762 -7.828 0.267 1.00 54.28 180 SER A N 1
ATOM 1462 C CA . SER A 1 180 ? 16.256 -7.669 -1.094 1.00 54.28 180 SER A CA 1
ATOM 1463 C C . SER A 1 180 ? 17.597 -6.955 -1.007 1.00 54.28 180 SER A C 1
ATOM 1465 O O . SER A 1 180 ? 17.732 -5.933 -0.326 1.00 54.28 180 SER A O 1
ATOM 1467 N N . ILE A 1 181 ? 18.601 -7.535 -1.651 1.00 56.81 181 ILE A N 1
ATOM 1468 C CA . ILE A 1 181 ? 19.826 -6.827 -1.970 1.00 56.81 181 ILE A CA 1
ATOM 1469 C C . ILE A 1 181 ? 19.451 -5.925 -3.143 1.00 56.81 181 ILE A C 1
ATOM 1471 O O . ILE A 1 181 ? 19.542 -6.362 -4.280 1.00 56.81 181 ILE A O 1
ATOM 1475 N N . ASP A 1 182 ? 18.944 -4.724 -2.863 1.00 56.09 182 ASP A N 1
ATOM 1476 C CA . ASP A 1 182 ? 18.549 -3.752 -3.888 1.00 56.09 182 ASP A CA 1
ATOM 1477 C C . ASP A 1 182 ? 19.839 -3.180 -4.516 1.00 56.09 182 ASP A C 1
ATOM 1479 O O . ASP A 1 182 ? 20.479 -2.323 -3.895 1.00 56.09 182 ASP A O 1
ATOM 1483 N N . PRO A 1 183 ? 20.308 -3.666 -5.686 1.00 57.97 183 PRO A N 1
ATOM 1484 C CA . PRO A 1 183 ? 21.571 -3.222 -6.247 1.00 57.97 183 PRO A CA 1
ATOM 1485 C C . PRO A 1 183 ? 21.342 -1.863 -6.914 1.00 57.97 183 PRO A C 1
ATOM 1487 O O . PRO A 1 183 ? 20.485 -1.726 -7.792 1.00 57.97 183 PRO A O 1
ATOM 1490 N N . VAL A 1 184 ? 22.115 -0.859 -6.514 1.00 55.53 184 VAL A N 1
ATOM 1491 C CA . VAL A 1 184 ? 22.141 0.456 -7.159 1.00 55.53 184 VAL A CA 1
ATOM 1492 C C . VAL A 1 184 ? 23.218 0.395 -8.241 1.00 55.53 184 VAL A C 1
ATOM 1494 O O . VAL A 1 184 ? 24.365 0.067 -7.946 1.00 55.53 184 VAL A O 1
ATOM 1497 N N . ASP A 1 185 ? 22.840 0.619 -9.502 1.00 55.06 185 ASP A N 1
ATOM 1498 C CA . ASP A 1 185 ? 23.739 0.552 -10.669 1.00 55.06 185 ASP A CA 1
ATOM 1499 C C . ASP A 1 185 ? 24.533 -0.764 -10.789 1.00 55.06 185 ASP A C 1
ATOM 1501 O O . ASP A 1 185 ? 25.718 -0.788 -11.117 1.00 55.06 185 ASP A O 1
ATOM 1505 N N . GLY A 1 186 ? 23.881 -1.891 -10.483 1.00 61.97 186 GLY A N 1
ATOM 1506 C CA . GLY A 1 186 ? 24.506 -3.218 -10.537 1.00 61.97 186 GLY A CA 1
ATOM 1507 C C . GLY A 1 186 ? 25.447 -3.521 -9.366 1.00 61.97 186 GLY A C 1
ATOM 1508 O O . GLY A 1 186 ? 26.057 -4.588 -9.346 1.00 61.97 186 GLY A O 1
ATOM 1509 N N . ARG A 1 187 ? 25.543 -2.629 -8.370 1.00 63.72 187 ARG A N 1
ATOM 1510 C CA . ARG A 1 187 ? 26.359 -2.809 -7.165 1.00 63.72 187 ARG A CA 1
ATOM 1511 C C . ARG A 1 187 ? 25.494 -2.856 -5.915 1.00 63.72 187 ARG A C 1
ATOM 1513 O O . ARG A 1 187 ? 24.537 -2.107 -5.754 1.00 63.72 187 ARG A O 1
ATOM 1520 N N . THR A 1 188 ? 25.851 -3.740 -4.996 1.00 69.06 188 THR A N 1
ATOM 1521 C CA . THR A 1 188 ? 25.202 -3.860 -3.689 1.00 69.06 188 THR A CA 1
ATOM 1522 C C . THR A 1 188 ? 26.050 -3.209 -2.603 1.00 69.06 188 THR A C 1
ATOM 1524 O O . THR A 1 188 ? 27.274 -3.306 -2.613 1.00 69.06 188 THR A O 1
ATOM 1527 N N . ASN A 1 189 ? 25.400 -2.554 -1.637 1.00 72.56 189 ASN A N 1
ATOM 1528 C CA . ASN A 1 189 ? 26.074 -2.079 -0.434 1.00 72.56 189 ASN A CA 1
ATOM 1529 C C . ASN A 1 189 ? 26.547 -3.275 0.409 1.00 72.56 189 ASN A C 1
ATOM 1531 O O . ASN A 1 189 ? 25.756 -4.161 0.742 1.00 72.56 189 ASN A O 1
ATOM 1535 N N . GLY A 1 190 ? 27.808 -3.259 0.845 1.00 70.19 190 GLY A N 1
ATOM 1536 C CA . GLY A 1 190 ? 28.358 -4.317 1.683 1.00 70.19 190 GLY A CA 1
ATOM 1537 C C . GLY A 1 190 ? 27.639 -4.543 3.010 1.00 70.19 190 GLY A C 1
ATOM 1538 O O . GLY A 1 190 ? 27.620 -5.671 3.495 1.00 70.19 190 GLY A O 1
ATOM 1539 N N . SER A 1 191 ? 26.946 -3.547 3.569 1.00 71.00 191 SER A N 1
ATOM 1540 C CA . SER A 1 191 ? 26.089 -3.756 4.745 1.00 71.00 191 SER A CA 1
ATOM 1541 C C . SER A 1 191 ? 24.812 -4.545 4.421 1.00 71.00 191 SER A C 1
ATOM 1543 O O . SER A 1 191 ? 24.396 -5.397 5.214 1.00 71.00 191 SER A O 1
ATOM 1545 N N . ALA A 1 192 ? 24.219 -4.317 3.245 1.00 68.69 192 ALA A N 1
ATOM 1546 C CA . ALA A 1 192 ? 23.035 -5.027 2.768 1.00 68.69 192 ALA A CA 1
ATOM 1547 C C . ALA A 1 192 ? 23.389 -6.469 2.379 1.00 68.69 192 ALA A C 1
ATOM 1549 O O . ALA A 1 192 ? 22.741 -7.411 2.838 1.00 68.69 192 ALA A O 1
ATOM 1550 N N . ALA A 1 193 ? 24.480 -6.646 1.628 1.00 75.12 193 ALA A N 1
ATOM 1551 C CA . ALA A 1 193 ? 25.008 -7.959 1.280 1.00 75.12 193 ALA A CA 1
ATOM 1552 C C . ALA A 1 193 ? 25.427 -8.754 2.530 1.00 75.12 193 ALA A C 1
ATOM 1554 O O . ALA A 1 193 ? 25.064 -9.921 2.657 1.00 75.12 193 ALA A O 1
ATOM 1555 N N . LYS A 1 194 ? 26.091 -8.123 3.510 1.00 77.69 194 LYS A N 1
ATOM 1556 C CA . LYS A 1 194 ? 26.437 -8.765 4.789 1.00 77.69 194 LYS A CA 1
ATOM 1557 C C . LYS A 1 194 ? 25.201 -9.219 5.562 1.00 77.69 194 LYS A C 1
ATOM 1559 O O . LYS A 1 194 ? 25.189 -10.354 6.023 1.00 77.69 194 LYS A O 1
ATOM 1564 N N . SER A 1 195 ? 24.171 -8.377 5.669 1.00 73.00 195 SER A N 1
ATOM 1565 C CA . SER A 1 195 ? 22.925 -8.712 6.380 1.00 73.00 195 SER A CA 1
ATOM 1566 C C . SER A 1 195 ? 22.202 -9.900 5.739 1.00 73.00 195 SER A C 1
ATOM 1568 O O . SER A 1 195 ? 21.711 -10.783 6.444 1.00 73.00 195 SER A O 1
ATOM 1570 N N . TYR A 1 196 ? 22.193 -9.963 4.403 1.00 74.88 196 TYR A N 1
ATOM 1571 C CA . TYR A 1 196 ? 21.645 -11.098 3.664 1.00 74.88 196 TYR A CA 1
ATOM 1572 C C . TYR A 1 196 ? 22.484 -12.368 3.862 1.00 74.88 196 TYR A C 1
ATOM 1574 O O . TYR A 1 196 ? 21.946 -13.418 4.204 1.00 74.88 196 TYR A O 1
ATOM 1582 N N . LEU A 1 197 ? 23.809 -12.279 3.730 1.00 77.62 197 LEU A N 1
ATOM 1583 C CA . LEU A 1 197 ? 24.730 -13.403 3.923 1.00 77.62 197 LEU A CA 1
ATOM 1584 C C . LEU A 1 197 ? 24.629 -13.989 5.335 1.00 77.62 197 LEU A C 1
ATOM 1586 O O . LEU A 1 197 ? 24.587 -15.207 5.490 1.00 77.62 197 LEU A O 1
ATOM 1590 N N . THR A 1 198 ? 24.501 -13.150 6.363 1.00 80.62 198 THR A N 1
ATOM 1591 C CA . THR A 1 198 ? 24.307 -13.616 7.744 1.00 80.62 198 THR A CA 1
ATOM 1592 C C . THR A 1 198 ? 22.968 -14.319 7.970 1.00 80.62 198 THR A C 1
ATOM 1594 O O . THR A 1 198 ? 22.852 -15.058 8.937 1.00 80.62 198 THR A O 1
ATOM 1597 N N . SER A 1 199 ? 21.978 -14.146 7.084 1.00 76.69 199 SER A N 1
ATOM 1598 C CA . SER A 1 199 ? 20.692 -14.857 7.170 1.00 76.69 199 SER A CA 1
ATOM 1599 C C . SER A 1 199 ? 20.736 -16.301 6.651 1.00 76.69 199 SER A C 1
ATOM 1601 O O . SER A 1 199 ? 19.768 -17.034 6.809 1.00 76.69 199 SER A O 1
ATOM 1603 N N . THR A 1 200 ? 21.849 -16.727 6.041 1.00 79.19 200 THR A N 1
ATOM 1604 C CA . THR A 1 200 ? 21.994 -18.069 5.441 1.00 79.19 200 THR A CA 1
ATOM 1605 C C . THR A 1 200 ? 22.425 -19.153 6.438 1.00 79.19 200 THR A C 1
ATOM 1607 O O . THR A 1 200 ? 22.691 -20.279 6.027 1.00 79.19 200 THR A O 1
ATOM 1610 N N . ASP A 1 201 ? 22.542 -18.809 7.728 1.00 81.75 201 ASP A N 1
ATOM 1611 C CA . ASP A 1 201 ? 23.050 -19.661 8.820 1.00 81.75 201 ASP A CA 1
ATOM 1612 C C . ASP A 1 201 ? 24.437 -20.292 8.558 1.00 81.75 201 ASP A C 1
ATOM 1614 O O . ASP A 1 201 ? 24.875 -21.214 9.249 1.00 81.75 201 ASP A O 1
ATOM 1618 N N . LEU A 1 202 ? 25.185 -19.771 7.579 1.00 85.81 202 LEU A N 1
ATOM 1619 C CA . LEU A 1 202 ? 26.543 -20.211 7.289 1.00 85.81 202 LEU A CA 1
ATOM 1620 C C . LEU A 1 202 ? 27.538 -19.682 8.338 1.00 85.81 202 LEU A C 1
ATOM 1622 O O . LEU A 1 202 ? 27.440 -18.529 8.769 1.00 85.81 202 LEU A O 1
ATOM 1626 N N . PRO A 1 203 ? 28.573 -20.466 8.701 1.00 91.00 203 PRO A N 1
ATOM 1627 C CA . PRO A 1 203 ? 29.621 -20.005 9.605 1.00 91.00 203 PRO A CA 1
ATOM 1628 C C . PRO A 1 203 ? 30.296 -18.727 9.098 1.00 91.00 203 PRO A C 1
ATOM 1630 O O . PRO A 1 203 ? 30.644 -18.621 7.920 1.00 91.00 203 PRO A O 1
ATOM 1633 N N . THR A 1 204 ? 30.600 -17.789 9.999 1.00 87.06 204 THR A N 1
ATOM 1634 C CA . THR A 1 204 ? 31.205 -16.485 9.660 1.00 87.06 204 THR A CA 1
ATOM 1635 C C . THR A 1 204 ? 32.500 -16.616 8.851 1.00 87.06 204 THR A C 1
ATOM 1637 O O . THR A 1 204 ? 32.764 -15.810 7.962 1.00 87.06 204 THR A O 1
ATOM 1640 N N . LYS A 1 205 ? 33.296 -17.666 9.105 1.00 88.94 205 LYS A N 1
ATOM 1641 C CA . LYS A 1 205 ? 34.512 -17.976 8.330 1.00 88.94 205 LYS A CA 1
ATOM 1642 C C . LYS A 1 205 ? 34.207 -18.344 6.872 1.00 88.94 205 LYS A C 1
ATOM 1644 O O . LYS A 1 205 ? 34.979 -17.994 5.985 1.00 88.94 205 LYS A O 1
ATOM 1649 N N . THR A 1 206 ? 33.102 -19.045 6.625 1.00 86.94 206 THR A N 1
ATOM 1650 C CA . THR A 1 206 ? 32.634 -19.408 5.281 1.00 86.94 206 THR A CA 1
ATOM 1651 C C . THR A 1 206 ? 32.101 -18.177 4.561 1.00 86.94 206 THR A C 1
ATOM 1653 O O . THR A 1 206 ? 32.485 -17.932 3.423 1.00 86.94 206 THR A O 1
ATOM 1656 N N . LEU A 1 207 ? 31.310 -17.349 5.249 1.00 87.94 207 LEU A N 1
ATOM 1657 C CA . LEU A 1 207 ? 30.803 -16.090 4.698 1.00 87.94 207 LEU A CA 1
ATOM 1658 C C . LEU A 1 207 ? 31.927 -15.120 4.318 1.00 87.94 207 LEU A C 1
ATOM 1660 O O . LEU A 1 207 ? 31.865 -14.514 3.255 1.00 87.94 207 LEU A O 1
ATOM 1664 N N . ALA A 1 208 ? 32.983 -15.020 5.133 1.00 86.50 208 ALA A N 1
ATOM 1665 C CA . ALA A 1 208 ? 34.156 -14.206 4.815 1.00 86.50 208 ALA A CA 1
ATOM 1666 C C . ALA A 1 208 ? 34.883 -14.696 3.550 1.00 86.50 208 ALA A C 1
ATOM 1668 O O . ALA A 1 208 ? 35.266 -13.884 2.716 1.00 86.50 208 ALA A O 1
ATOM 1669 N N . LYS A 1 209 ? 35.020 -16.019 3.369 1.00 88.81 209 LYS A N 1
ATOM 1670 C CA . LYS A 1 209 ? 35.596 -16.593 2.141 1.00 88.81 209 LYS A CA 1
ATOM 1671 C C . LYS A 1 209 ? 34.722 -16.321 0.917 1.00 88.81 209 LYS A C 1
ATOM 1673 O O . LYS A 1 209 ? 35.245 -15.937 -0.124 1.00 88.81 209 LYS A O 1
ATOM 1678 N N . VAL A 1 210 ? 33.405 -16.495 1.043 1.00 85.31 210 VAL A N 1
ATOM 1679 C CA . VAL A 1 210 ? 32.445 -16.192 -0.031 1.00 85.31 210 VAL A CA 1
ATOM 1680 C C . VAL A 1 210 ? 32.519 -14.713 -0.411 1.00 85.31 210 VAL A C 1
ATOM 1682 O O . VAL A 1 210 ? 32.611 -14.416 -1.596 1.00 85.31 210 VAL A O 1
ATOM 1685 N N . TRP A 1 211 ? 32.584 -13.807 0.572 1.00 86.56 211 TRP A N 1
ATOM 1686 C CA . TRP A 1 211 ? 32.785 -12.373 0.341 1.00 86.56 211 TRP A CA 1
ATOM 1687 C C . TRP A 1 211 ? 34.041 -12.110 -0.492 1.00 86.56 211 TRP A C 1
ATOM 1689 O O . TRP A 1 211 ? 33.956 -11.525 -1.562 1.00 86.56 211 TRP A O 1
ATOM 1699 N N . THR A 1 212 ? 35.199 -12.620 -0.058 1.00 86.44 212 THR A N 1
ATOM 1700 C CA . THR A 1 212 ? 36.479 -12.397 -0.757 1.00 86.44 212 THR A CA 1
ATOM 1701 C C . THR A 1 212 ? 36.541 -12.990 -2.164 1.00 86.44 212 THR A C 1
ATOM 1703 O O . THR A 1 212 ? 37.347 -12.548 -2.975 1.00 86.44 212 THR A O 1
ATOM 1706 N N . LEU A 1 213 ? 35.739 -14.020 -2.451 1.00 85.38 213 LEU A N 1
ATOM 1707 C CA . LEU A 1 213 ? 35.681 -14.645 -3.773 1.00 85.38 213 LEU A CA 1
ATOM 1708 C C . LEU A 1 213 ? 34.699 -13.936 -4.713 1.00 85.38 213 LEU A C 1
ATOM 1710 O O . LEU A 1 213 ? 34.917 -13.950 -5.922 1.00 85.38 213 LEU A O 1
ATOM 1714 N N . ALA A 1 214 ? 33.627 -13.362 -4.165 1.00 79.00 214 ALA A N 1
ATOM 1715 C CA . ALA A 1 214 ? 32.579 -12.682 -4.921 1.00 79.00 214 ALA A CA 1
ATOM 1716 C C . ALA A 1 214 ? 32.898 -11.203 -5.198 1.00 79.00 214 ALA A C 1
ATOM 1718 O O . ALA A 1 214 ? 32.444 -10.669 -6.203 1.00 79.00 214 ALA A O 1
ATOM 1719 N N . ASP A 1 215 ? 33.677 -10.558 -4.327 1.00 81.19 215 ASP A N 1
ATOM 1720 C CA . ASP A 1 215 ? 34.071 -9.145 -4.411 1.00 81.19 215 ASP A CA 1
ATOM 1721 C C . ASP A 1 215 ? 35.325 -8.980 -5.297 1.00 81.19 215 ASP A C 1
ATOM 1723 O O . ASP A 1 215 ? 36.419 -8.671 -4.822 1.00 81.19 215 ASP A O 1
ATOM 1727 N N . ARG A 1 216 ? 35.187 -9.305 -6.590 1.00 72.25 216 ARG A N 1
ATOM 1728 C CA . ARG A 1 216 ? 36.191 -9.032 -7.632 1.00 72.25 216 ARG A CA 1
ATOM 1729 C C . ARG A 1 216 ? 35.664 -7.923 -8.541 1.00 72.25 216 ARG A C 1
ATOM 1731 O O . ARG A 1 216 ? 34.626 -8.120 -9.168 1.00 72.25 216 ARG A O 1
ATOM 1738 N N . ASP A 1 217 ? 36.384 -6.802 -8.572 1.00 62.78 217 ASP A N 1
ATOM 1739 C CA . ASP A 1 217 ? 36.114 -5.638 -9.434 1.00 62.78 217 ASP A CA 1
ATOM 1740 C C . ASP A 1 217 ? 36.117 -5.977 -10.934 1.00 62.78 217 ASP A C 1
ATOM 1742 O O . ASP A 1 217 ? 36.997 -6.760 -11.373 1.00 62.78 217 ASP A O 1
#

InterPro domains:
  IPR000261 EH domain [PS50031] (169-217)
  IPR040990 Domain of unknown function DUF5600 [PF18150] (77-174)

Nearest PDB structures (foldseek):
  5mtv-assembly1_A-2  TM=6.244E-01  e=1.557E-12  Mus musculus
  4cid-assembly1_A-2  TM=5.867E-01  e=7.055E-13  Mus musculus
  5mvf-assembly1_A-2  TM=6.280E-01  e=7.162E-12  Mus musculus
  7sox-assembly1_A  TM=6.660E-01  e=3.114E-11  Mus musculus
  2qpt-assembly1_A-2  TM=5.799E-01  e=5.102E-12  Mus musculus

Sequence (217 aa):
MDVILNKSDMVNQQQPIRVYGALMWSLGRVIQTPKVMRVYLGSFWMHRPPNAFEDCRGLRDAEQADLLRDLHDLPRNSAIRKVNKIVKRARQAKVHDYTIGHLKKEIPTVFGKAAPQQELIRDLDKDSALCDFPKVEKFRQSLRLYKFESFSKVRVPTLGMVEEALSIDPSKLMHRFPLSIDPVDGRTNGSAAKSYLTSTDLPTKTLAKVWTLADRD

pLDDT: mean 81.13, std 8.92, range [52.69, 92.81]

Secondary structure (DSSP, 8-state):
--EEE--GGGS-TTHHHHHHHHHHHHHHHH---SSPPPEEE----SS--TT---TTHHHHHHHHHHHHHHHHHHHHHHHHHHHHHHHHHHHHHHHHHHHHHHHHHHS-SSS--HHHHHHHHHHTTS-GGGGG---HHHHHHHHTTS-GGGPPPP-HHHHHHHHHHHHHHHHHHHHTS------BTTB--HHHHHHHHHTT---HHHHHHHHHHH---